Protein AF-A0A815N8H8-F1 (afdb_monomer)

Nearest PDB structures (foldseek):
  6o7c-assembly1_A  TM=8.818E-01  e=4.878E-23  Lotus japonicus
  7vm8-assembly1_A  TM=8.824E-01  e=5.211E-22  Medicago truncatula
  6o7a-assembly1_B  TM=8.398E-01  e=5.538E-22  Lotus japonicus
  6o7a-assembly1_D  TM=8.354E-01  e=6.679E-21  Lotus japonicus
  1nas-assembly1_A  TM=5.267E-01  e=8.768E-04  Mus musculus

Structure (mmCIF, N/CA/C/O backbone):
data_AF-A0A815N8H8-F1
#
_entry.id   AF-A0A815N8H8-F1
#
loop_
_atom_site.group_PDB
_atom_site.id
_atom_site.type_symbol
_atom_site.label_atom_id
_atom_site.label_alt_id
_atom_site.label_comp_id
_atom_site.label_asym_id
_atom_site.label_entity_id
_atom_site.label_seq_id
_atom_site.pdbx_PDB_ins_code
_atom_site.Cartn_x
_atom_site.Cartn_y
_atom_site.Cartn_z
_atom_site.occupancy
_atom_site.B_iso_or_equiv
_atom_site.auth_seq_id
_atom_site.auth_comp_id
_atom_site.auth_asym_id
_atom_site.auth_atom_id
_atom_site.pdbx_PDB_model_num
ATOM 1 N N . MET A 1 1 ? -18.440 13.693 -4.328 1.00 26.16 1 MET A N 1
ATOM 2 C CA . MET A 1 1 ? -18.707 14.729 -5.354 1.00 26.16 1 MET A CA 1
ATOM 3 C C . MET A 1 1 ? -17.393 15.460 -5.631 1.00 26.16 1 MET A C 1
ATOM 5 O O . MET A 1 1 ? -16.929 16.185 -4.766 1.00 26.16 1 MET A O 1
ATOM 9 N N . LYS A 1 2 ? -16.730 15.178 -6.765 1.00 31.31 2 LYS A N 1
ATOM 10 C CA . LYS A 1 2 ? -15.465 15.820 -7.176 1.00 31.31 2 LYS A CA 1
ATOM 11 C C . LYS A 1 2 ? -15.770 17.207 -7.754 1.00 31.31 2 LYS A C 1
ATOM 13 O O . LYS A 1 2 ? -16.201 17.312 -8.895 1.00 31.31 2 LYS A O 1
ATOM 18 N N . ILE A 1 3 ? -15.572 18.246 -6.954 1.00 37.94 3 ILE A N 1
ATOM 19 C CA . ILE A 1 3 ? -15.486 19.656 -7.363 1.00 37.94 3 ILE A CA 1
ATOM 20 C C . ILE A 1 3 ? -14.372 20.194 -6.454 1.00 37.94 3 ILE A C 1
ATOM 22 O O . ILE A 1 3 ? -14.536 20.162 -5.244 1.00 37.94 3 ILE A O 1
ATOM 26 N N . THR A 1 4 ? -13.148 20.450 -6.913 1.00 35.78 4 THR A N 1
ATOM 27 C CA . THR A 1 4 ? -12.747 21.650 -7.659 1.00 35.78 4 THR A CA 1
ATOM 28 C C . THR A 1 4 ? -11.407 21.421 -8.376 1.00 35.78 4 THR A C 1
ATOM 30 O O . THR A 1 4 ? -10.368 21.296 -7.731 1.00 35.78 4 THR A O 1
ATOM 33 N N . SER A 1 5 ? -11.408 21.460 -9.705 1.00 42.09 5 SER A N 1
ATOM 34 C CA . SER A 1 5 ? -10.226 21.769 -10.517 1.00 42.09 5 SER A CA 1
ATOM 35 C C . SER A 1 5 ? -10.543 23.055 -11.272 1.00 42.09 5 SER A C 1
ATOM 37 O O . SER A 1 5 ? -10.974 22.999 -12.422 1.00 42.09 5 SER A O 1
ATOM 39 N N . THR A 1 6 ? -10.470 24.209 -10.605 1.00 47.75 6 THR A N 1
ATOM 40 C CA . THR A 1 6 ? -11.015 25.428 -11.227 1.00 47.75 6 THR A CA 1
ATOM 41 C C . THR A 1 6 ? -10.128 26.658 -11.261 1.00 47.75 6 THR A C 1
ATOM 43 O O . THR A 1 6 ? -10.579 27.608 -11.868 1.00 47.75 6 THR A O 1
ATOM 46 N N . ASN A 1 7 ? -8.887 26.683 -10.749 1.00 46.94 7 ASN A N 1
ATOM 47 C CA . ASN A 1 7 ? -8.059 27.908 -10.865 1.00 46.94 7 ASN A CA 1
ATOM 48 C C . ASN A 1 7 ? -6.534 27.715 -11.045 1.00 46.94 7 ASN A C 1
ATOM 50 O O . ASN A 1 7 ? -5.807 28.699 -10.981 1.00 46.94 7 ASN A O 1
ATOM 54 N N . GLY A 1 8 ? -6.026 26.495 -11.267 1.00 46.59 8 GLY A N 1
ATOM 55 C CA . GLY A 1 8 ? -4.571 26.232 -11.290 1.00 46.59 8 GLY A CA 1
ATOM 56 C C . GLY A 1 8 ? -3.935 25.857 -12.638 1.00 46.59 8 GLY A C 1
ATOM 57 O O . GLY A 1 8 ? -2.714 25.760 -12.708 1.00 46.59 8 GLY A O 1
ATOM 58 N N . GLY A 1 9 ? -4.724 25.610 -13.691 1.00 56.19 9 GLY A N 1
ATOM 59 C CA . GLY A 1 9 ? -4.200 25.084 -14.965 1.00 56.19 9 GLY A CA 1
ATOM 60 C C . GLY A 1 9 ? -3.347 23.809 -14.802 1.00 56.19 9 GLY A C 1
ATOM 61 O O . GLY A 1 9 ? -3.522 23.068 -13.835 1.00 56.19 9 GLY A O 1
ATOM 62 N N . ASP A 1 10 ? -2.402 23.583 -15.723 1.00 63.12 10 ASP A N 1
ATOM 63 C CA . ASP A 1 10 ? -1.411 22.482 -15.681 1.00 63.12 10 ASP A CA 1
ATOM 64 C C . ASP A 1 10 ? -0.218 22.748 -14.726 1.00 63.12 10 ASP A C 1
ATOM 66 O O . ASP A 1 10 ? 0.738 21.957 -14.662 1.00 63.12 10 ASP A O 1
ATOM 70 N N . GLU A 1 11 ? -0.255 23.869 -13.996 1.00 71.31 11 GLU A N 1
ATOM 71 C CA . GLU A 1 11 ? 0.819 24.347 -13.113 1.00 71.31 11 GLU A CA 1
ATOM 72 C C . GLU A 1 11 ? 0.593 23.984 -11.637 1.00 71.31 11 GLU A C 1
ATOM 74 O O . GLU A 1 11 ? 1.552 23.918 -10.870 1.00 71.31 11 GLU A O 1
ATOM 79 N N . ALA A 1 12 ? -0.649 23.698 -11.230 1.00 78.56 12 ALA A N 1
ATOM 80 C CA . ALA A 1 12 ? -0.978 23.327 -9.855 1.00 78.56 12 ALA A CA 1
ATOM 81 C C . ALA A 1 12 ? -1.135 21.809 -9.684 1.00 78.56 12 ALA A C 1
ATOM 83 O O . ALA A 1 12 ? -1.927 21.163 -10.373 1.00 78.56 12 ALA A O 1
ATOM 84 N N . LEU A 1 13 ? -0.435 21.247 -8.696 1.00 83.25 13 LEU A N 1
ATOM 85 C CA . LEU A 1 13 ? -0.568 19.849 -8.293 1.00 83.25 13 LEU A CA 1
ATOM 86 C C . LEU A 1 13 ? -1.287 19.758 -6.945 1.00 83.25 13 LEU A C 1
ATOM 88 O O . LEU A 1 13 ? -0.774 20.209 -5.924 1.00 83.25 13 LEU A O 1
ATOM 92 N N . PHE A 1 14 ? -2.476 19.158 -6.936 1.00 85.06 14 PHE A N 1
ATOM 93 C CA . PHE A 1 14 ? -3.245 18.958 -5.709 1.00 85.06 14 PHE A CA 1
ATOM 94 C C . PHE A 1 14 ? -2.867 17.635 -5.043 1.00 85.06 14 PHE A C 1
ATOM 96 O O . PHE A 1 14 ? -2.907 16.572 -5.670 1.00 85.06 14 PHE A O 1
ATOM 103 N N . VAL A 1 15 ? -2.530 17.713 -3.755 1.00 85.94 15 VAL A N 1
ATOM 104 C CA . VAL A 1 15 ? -2.187 16.566 -2.911 1.00 85.94 15 VAL A CA 1
ATOM 105 C C . VAL A 1 15 ? -3.207 16.463 -1.784 1.00 85.94 15 VAL A C 1
ATOM 107 O O . VAL A 1 15 ? -3.262 17.312 -0.897 1.00 85.94 15 VAL A O 1
ATOM 110 N N . TYR A 1 16 ? -4.012 15.403 -1.810 1.00 89.56 16 TYR A N 1
ATOM 111 C CA . TYR A 1 16 ? -4.987 15.105 -0.764 1.00 89.56 16 TYR A CA 1
ATOM 112 C C . TYR A 1 16 ? -4.347 14.173 0.269 1.00 89.56 16 TYR A C 1
ATOM 114 O O . TYR A 1 16 ? -4.471 12.953 0.189 1.00 89.56 16 TYR A O 1
ATOM 122 N N . ALA A 1 17 ? -3.631 14.758 1.232 1.00 87.94 17 ALA A N 1
ATOM 123 C CA . ALA A 1 17 ? -2.834 14.021 2.217 1.00 87.94 17 ALA A CA 1
ATOM 124 C C . ALA A 1 17 ? -3.623 12.912 2.942 1.00 87.94 17 ALA A C 1
ATOM 126 O O . ALA A 1 17 ? -3.161 11.777 3.034 1.00 87.94 17 ALA A O 1
ATOM 127 N N . ASN A 1 18 ? -4.847 13.215 3.382 1.00 90.25 18 ASN A N 1
ATOM 128 C CA . ASN A 1 18 ? -5.702 12.247 4.072 1.00 90.25 18 ASN A CA 1
ATOM 129 C C . ASN A 1 18 ? -6.102 11.058 3.181 1.00 90.25 18 ASN A C 1
ATOM 131 O O . ASN A 1 18 ? -6.214 9.944 3.683 1.00 90.25 18 ASN A O 1
ATOM 135 N N . GLU A 1 19 ? -6.292 11.264 1.872 1.00 90.75 19 GLU A N 1
ATOM 136 C CA . GLU A 1 19 ? -6.613 10.172 0.939 1.00 90.75 19 GLU A CA 1
ATOM 137 C C . GLU A 1 19 ? -5.408 9.252 0.728 1.00 90.75 19 GLU A C 1
ATOM 139 O O . GLU A 1 19 ? -5.550 8.032 0.717 1.00 90.75 19 GLU A O 1
ATOM 144 N N . ILE A 1 20 ? -4.208 9.826 0.618 1.00 89.50 20 ILE A N 1
ATOM 145 C CA . ILE A 1 20 ? -2.966 9.060 0.463 1.00 89.50 20 ILE A CA 1
ATOM 146 C C . ILE A 1 20 ? -2.686 8.231 1.716 1.00 89.50 20 ILE A C 1
ATOM 148 O O . ILE A 1 20 ? -2.408 7.040 1.605 1.00 89.50 20 ILE A O 1
ATOM 152 N N . ILE A 1 21 ? -2.807 8.828 2.907 1.00 90.31 21 ILE A N 1
ATOM 153 C CA . ILE A 1 21 ? -2.644 8.100 4.172 1.00 90.31 21 ILE A CA 1
ATOM 154 C C . ILE A 1 21 ? -3.666 6.966 4.275 1.00 90.31 21 ILE A C 1
ATOM 156 O O . ILE A 1 21 ? -3.292 5.846 4.615 1.00 90.31 21 ILE A O 1
ATOM 160 N N . ALA A 1 22 ? -4.933 7.225 3.939 1.00 92.31 22 ALA A N 1
ATOM 161 C CA . ALA A 1 22 ? -5.974 6.204 3.984 1.00 92.31 22 ALA A CA 1
ATOM 162 C C . ALA A 1 22 ? -5.657 5.004 3.076 1.00 92.31 22 ALA A C 1
ATOM 164 O O . ALA A 1 22 ? -5.792 3.861 3.511 1.00 92.31 22 ALA A O 1
ATOM 165 N N . ARG A 1 23 ? -5.159 5.260 1.860 1.00 90.88 23 ARG A N 1
ATOM 166 C CA . ARG A 1 23 ? -4.691 4.226 0.920 1.00 90.88 23 ARG A CA 1
ATOM 167 C C . ARG A 1 23 ? -3.506 3.439 1.448 1.00 90.88 23 ARG A C 1
ATOM 169 O O . ARG A 1 23 ? -3.524 2.212 1.417 1.00 90.88 23 ARG A O 1
ATOM 176 N N . ILE A 1 24 ? -2.506 4.127 1.994 1.00 90.06 24 ILE A N 1
ATOM 177 C CA . ILE A 1 24 ? -1.338 3.474 2.594 1.00 90.06 24 ILE A CA 1
ATOM 178 C C . ILE A 1 24 ? -1.765 2.580 3.766 1.00 90.06 24 ILE A C 1
ATOM 180 O O . ILE A 1 24 ? -1.286 1.451 3.855 1.00 90.06 24 ILE A O 1
ATOM 184 N N . ILE A 1 25 ? -2.679 3.038 4.632 1.00 90.38 25 ILE A N 1
ATOM 185 C CA . ILE A 1 25 ? -3.225 2.243 5.745 1.00 90.38 25 ILE A CA 1
ATOM 186 C C . ILE A 1 25 ? -3.967 1.011 5.222 1.00 90.38 25 ILE A C 1
ATOM 188 O O . ILE A 1 25 ? -3.664 -0.101 5.652 1.00 90.38 25 ILE A O 1
ATOM 192 N N . ALA A 1 26 ? -4.898 1.191 4.281 1.00 89.88 26 ALA A N 1
ATOM 193 C CA . ALA A 1 26 ? -5.722 0.108 3.744 1.00 89.88 26 ALA A CA 1
ATOM 194 C C . ALA A 1 26 ? -4.905 -0.953 2.986 1.00 89.88 26 ALA A C 1
ATOM 196 O O . ALA A 1 26 ? -5.211 -2.141 3.055 1.00 89.88 26 ALA A O 1
ATOM 197 N N . GLN A 1 27 ? -3.836 -0.560 2.290 1.00 87.12 27 GLN A N 1
ATOM 198 C CA . GLN A 1 27 ? -2.932 -1.523 1.660 1.00 87.12 27 GLN A CA 1
ATOM 199 C C . GLN A 1 27 ? -2.013 -2.201 2.680 1.00 87.12 27 GLN A C 1
ATOM 201 O O . GLN A 1 27 ? -1.844 -3.422 2.655 1.00 87.12 27 GLN A O 1
ATOM 206 N N . SER A 1 28 ? -1.424 -1.422 3.592 1.00 84.81 28 SER A N 1
ATOM 207 C CA . SER A 1 28 ? -0.450 -1.934 4.560 1.00 84.81 28 SER A CA 1
ATOM 208 C C . SER A 1 28 ? -1.082 -2.848 5.604 1.00 84.81 28 SER A C 1
ATOM 210 O O . SER A 1 28 ? -0.385 -3.718 6.121 1.00 84.81 28 SER A O 1
ATOM 212 N N . CYS A 1 29 ? -2.384 -2.709 5.902 1.00 83.44 29 CYS A N 1
ATOM 213 C CA . CYS A 1 29 ? -3.057 -3.624 6.832 1.00 83.44 29 CYS A CA 1
ATOM 214 C C . CYS A 1 29 ? -3.060 -5.042 6.303 1.00 83.44 29 CYS A C 1
ATOM 216 O O . CYS A 1 29 ? -2.722 -5.970 7.028 1.00 83.44 29 CYS A O 1
ATOM 218 N N . ARG A 1 30 ? -3.284 -5.195 5.003 1.00 80.19 30 ARG A N 1
ATOM 219 C CA . ARG A 1 30 ? -3.425 -6.494 4.352 1.00 80.19 30 ARG A CA 1
ATOM 220 C C . ARG A 1 30 ? -2.100 -7.230 4.176 1.00 80.19 30 ARG A C 1
ATOM 222 O O . ARG A 1 30 ? -2.090 -8.440 3.946 1.00 80.19 30 ARG A O 1
ATOM 229 N N . GLN A 1 31 ? -0.973 -6.525 4.285 1.00 78.94 31 GLN A N 1
ATOM 230 C CA . GLN A 1 31 ? 0.351 -7.070 4.007 1.00 78.94 31 GLN A CA 1
ATOM 231 C C . GLN A 1 31 ? 1.386 -6.611 5.034 1.00 78.94 31 GLN A C 1
ATOM 233 O O . GLN A 1 31 ? 1.930 -5.507 4.954 1.00 78.94 31 GLN A O 1
ATOM 238 N N . ARG A 1 32 ? 1.731 -7.510 5.963 1.00 75.81 32 ARG A N 1
ATOM 239 C CA . ARG A 1 32 ? 2.816 -7.281 6.927 1.00 75.81 32 ARG A CA 1
ATOM 240 C C . ARG A 1 32 ? 4.107 -6.915 6.194 1.00 75.81 32 ARG A C 1
ATOM 242 O O . ARG A 1 32 ? 4.594 -7.698 5.385 1.00 75.81 32 ARG A O 1
ATOM 249 N N . GLY A 1 33 ? 4.664 -5.745 6.500 1.00 78.25 33 GLY A N 1
ATOM 250 C CA . GLY A 1 33 ? 5.912 -5.241 5.921 1.00 78.25 33 GLY A CA 1
ATOM 251 C C . GLY A 1 33 ? 5.768 -4.425 4.631 1.00 78.25 33 GLY A C 1
ATOM 252 O O . GLY A 1 33 ? 6.743 -3.786 4.237 1.00 78.25 33 GLY A O 1
ATOM 253 N N . LEU A 1 34 ? 4.587 -4.375 3.995 1.00 83.69 34 LEU A N 1
ATOM 254 C CA . LEU A 1 34 ? 4.377 -3.548 2.795 1.00 83.69 34 LEU A CA 1
ATOM 255 C C . LEU A 1 34 ? 4.609 -2.064 3.087 1.00 83.69 34 LEU A C 1
ATOM 257 O O . LEU A 1 34 ? 5.171 -1.335 2.275 1.00 83.69 34 LEU A O 1
ATOM 261 N N . SER A 1 35 ? 4.233 -1.633 4.281 1.00 78.94 35 SER A N 1
ATOM 262 C CA . SER A 1 35 ? 4.456 -0.277 4.754 1.00 78.94 35 SER A CA 1
ATOM 263 C C . SER A 1 35 ? 5.914 0.171 4.727 1.00 78.94 35 SER A C 1
ATOM 265 O O . SER A 1 35 ? 6.191 1.326 4.416 1.00 78.94 35 SER A O 1
ATOM 267 N N . VAL A 1 36 ? 6.853 -0.728 5.033 1.00 81.06 36 VAL A N 1
ATOM 268 C CA . VAL A 1 36 ? 8.290 -0.434 4.989 1.00 81.06 36 VAL A CA 1
ATOM 269 C C . VAL A 1 36 ? 8.715 -0.170 3.549 1.00 81.06 36 VAL A C 1
ATOM 271 O O . VAL A 1 36 ? 9.448 0.781 3.295 1.00 81.06 36 VAL A O 1
ATOM 274 N N . ILE A 1 37 ? 8.195 -0.956 2.601 1.00 86.88 37 ILE A N 1
ATOM 275 C CA . ILE A 1 37 ? 8.456 -0.777 1.169 1.00 86.88 37 ILE A CA 1
ATOM 276 C C . ILE A 1 37 ? 7.861 0.548 0.687 1.00 86.88 37 ILE A C 1
ATOM 278 O O . ILE A 1 37 ? 8.579 1.355 0.105 1.00 86.88 37 ILE A O 1
ATOM 282 N N . LEU A 1 38 ? 6.583 0.818 0.976 1.00 85.50 38 LEU A N 1
ATOM 283 C CA . LEU A 1 38 ? 5.928 2.073 0.592 1.00 85.50 38 LEU A CA 1
ATOM 284 C C . LEU A 1 38 ? 6.633 3.285 1.212 1.00 85.50 38 LEU A C 1
ATOM 286 O O . LEU A 1 38 ? 6.893 4.267 0.524 1.00 85.50 38 LEU A O 1
ATOM 290 N N . SER A 1 39 ? 7.008 3.209 2.491 1.00 81.81 39 SER A N 1
ATOM 291 C CA . SER A 1 39 ? 7.765 4.268 3.158 1.00 81.81 39 SER A CA 1
ATOM 292 C C . SER A 1 39 ? 9.166 4.448 2.577 1.00 81.81 39 SER A C 1
ATOM 294 O O . SER A 1 39 ? 9.681 5.565 2.651 1.00 81.81 39 SER A O 1
ATOM 296 N N . SER A 1 40 ? 9.800 3.382 2.082 1.00 85.19 40 SER A N 1
ATOM 297 C CA . SER A 1 40 ? 11.105 3.450 1.422 1.00 85.19 40 SER A CA 1
ATOM 298 C C . SER A 1 40 ? 10.979 4.131 0.067 1.00 85.19 40 SER A C 1
ATOM 300 O O . SER A 1 40 ? 11.701 5.085 -0.175 1.00 85.19 40 SER A O 1
ATOM 302 N N . LEU A 1 41 ? 10.014 3.715 -0.759 1.00 88.69 41 LEU A N 1
ATOM 303 C CA . LEU A 1 41 ? 9.775 4.309 -2.078 1.00 88.69 41 LEU A CA 1
ATOM 304 C C . LEU A 1 41 ? 9.409 5.791 -1.988 1.00 88.69 41 LEU A C 1
ATOM 306 O O . LEU A 1 41 ? 9.831 6.579 -2.827 1.00 88.69 41 LEU A O 1
ATOM 310 N N . LEU A 1 42 ? 8.661 6.178 -0.950 1.00 85.88 42 LEU A N 1
ATOM 311 C CA . LEU A 1 42 ? 8.334 7.577 -0.669 1.00 85.88 42 LEU A CA 1
ATOM 312 C C . LEU A 1 42 ? 9.531 8.375 -0.131 1.00 85.88 42 LEU A C 1
ATOM 314 O O . LEU A 1 42 ? 9.469 9.598 -0.092 1.00 85.88 42 LEU A O 1
ATOM 318 N N . SER A 1 43 ? 10.592 7.719 0.342 1.00 82.19 43 SER A N 1
ATOM 319 C CA . SER A 1 43 ? 11.756 8.366 0.947 1.00 82.19 43 SER A CA 1
ATOM 320 C C . SER A 1 43 ? 12.768 8.817 -0.099 1.00 82.19 43 SER A C 1
ATOM 322 O O . SER A 1 43 ? 12.941 8.159 -1.109 1.00 82.19 43 SER A O 1
ATOM 324 N N . PHE A 1 44 ? 13.529 9.866 0.223 1.00 78.31 44 PHE A N 1
ATOM 325 C CA . PHE A 1 44 ? 14.745 10.251 -0.514 1.00 78.31 44 PHE A CA 1
ATOM 326 C C . PHE A 1 44 ? 15.990 9.455 -0.098 1.00 78.31 44 PHE A C 1
ATOM 328 O O . PHE A 1 44 ? 17.116 9.944 -0.099 1.00 78.31 44 PHE A O 1
ATOM 335 N N . GLN A 1 45 ? 15.774 8.282 0.486 1.00 79.81 45 GLN A N 1
ATOM 336 C CA . GLN A 1 45 ? 16.848 7.498 1.075 1.00 79.81 45 GLN A CA 1
ATOM 337 C C . GLN A 1 45 ? 16.689 6.069 0.598 1.00 79.81 45 GLN A C 1
ATOM 339 O O . GLN A 1 45 ? 15.662 5.452 0.879 1.00 79.81 45 GLN A O 1
ATOM 344 N N . GLY A 1 46 ? 17.732 5.549 -0.043 1.00 87.00 46 GLY A N 1
ATOM 345 C CA . GLY A 1 46 ? 17.677 4.258 -0.714 1.00 87.00 46 GLY A CA 1
ATOM 346 C C . GLY A 1 46 ? 17.121 4.420 -2.122 1.00 87.00 46 GLY A C 1
ATOM 347 O O . GLY A 1 46 ? 17.460 5.385 -2.795 1.00 87.00 46 GLY A O 1
ATOM 348 N N . ASP A 1 47 ? 16.294 3.471 -2.554 1.00 91.06 47 ASP A N 1
ATOM 349 C CA . ASP A 1 47 ? 15.794 3.443 -3.925 1.00 91.06 47 ASP A CA 1
ATOM 350 C C . ASP A 1 47 ? 14.541 4.312 -4.133 1.00 91.06 47 ASP A C 1
ATOM 352 O O . ASP A 1 47 ? 13.549 4.192 -3.409 1.00 91.06 47 ASP A O 1
ATOM 356 N N . GLU A 1 48 ? 14.573 5.128 -5.186 1.00 91.62 48 GLU A N 1
ATOM 357 C CA . GLU A 1 48 ? 13.546 6.081 -5.608 1.00 91.62 48 GLU A CA 1
ATOM 358 C C . GLU A 1 48 ? 13.018 5.781 -7.021 1.00 91.62 48 GLU A C 1
ATOM 360 O O . GLU A 1 48 ? 13.555 4.946 -7.755 1.00 91.62 48 GLU A O 1
ATOM 365 N N . ILE A 1 49 ? 11.950 6.485 -7.419 1.00 94.94 49 ILE A N 1
ATOM 366 C CA . ILE A 1 49 ? 11.327 6.343 -8.739 1.00 94.94 49 ILE A CA 1
ATOM 367 C C . ILE A 1 49 ? 11.906 7.356 -9.730 1.00 94.94 49 ILE A C 1
ATOM 369 O O . ILE A 1 49 ? 11.743 8.565 -9.567 1.00 94.94 49 ILE A O 1
ATOM 373 N N . TYR A 1 50 ? 12.462 6.854 -10.832 1.00 95.50 50 TYR A N 1
ATOM 374 C CA . TYR A 1 50 ? 13.044 7.670 -11.898 1.00 95.50 50 TYR A CA 1
ATOM 375 C C . TYR A 1 50 ? 12.406 7.406 -13.261 1.00 95.50 50 TYR A C 1
ATOM 377 O O . TYR A 1 50 ? 11.866 6.332 -13.525 1.00 95.50 50 TYR A O 1
ATOM 385 N N . PHE A 1 51 ? 12.523 8.388 -14.157 1.00 96.94 51 PHE A N 1
ATOM 386 C CA . PHE A 1 51 ? 12.046 8.321 -15.537 1.00 96.94 51 PHE A CA 1
ATOM 387 C C . PHE A 1 51 ? 13.203 8.628 -16.480 1.00 96.94 51 PHE A C 1
ATOM 389 O O . PHE A 1 51 ? 13.842 9.671 -16.350 1.00 96.94 51 PHE A O 1
ATOM 396 N N . LYS A 1 52 ? 13.453 7.762 -17.463 1.00 96.94 52 LYS A N 1
ATOM 397 C CA . LYS A 1 52 ? 14.537 7.967 -18.431 1.00 96.94 52 LYS A CA 1
ATOM 398 C C . LYS A 1 52 ? 14.092 7.594 -19.838 1.00 96.94 52 LYS A C 1
ATOM 400 O O . LYS A 1 52 ? 13.481 6.549 -20.048 1.00 96.94 52 LYS A O 1
ATOM 405 N N . HIS A 1 53 ? 14.427 8.436 -20.813 1.00 96.62 53 HIS A N 1
ATOM 406 C CA . HIS A 1 53 ? 14.390 8.029 -22.216 1.00 96.62 53 HIS A CA 1
ATOM 407 C C . HIS A 1 53 ? 15.607 7.149 -22.508 1.00 96.62 53 HIS A C 1
ATOM 409 O O . HIS A 1 53 ? 16.739 7.568 -22.272 1.00 96.62 53 HIS A O 1
ATOM 415 N N . GLU A 1 54 ? 15.385 5.954 -23.050 1.00 96.44 54 GLU A N 1
ATOM 416 C CA . GLU A 1 54 ? 16.466 5.053 -23.448 1.00 96.44 54 GLU A CA 1
ATOM 417 C C . GLU A 1 54 ? 16.378 4.758 -24.946 1.00 96.44 54 GLU A C 1
ATOM 419 O O . GLU A 1 54 ? 15.697 3.830 -25.383 1.00 96.44 54 GLU A O 1
ATOM 424 N N . SER A 1 55 ? 17.081 5.557 -25.752 1.00 95.25 55 SER A N 1
ATOM 425 C CA . SER A 1 55 ? 17.051 5.455 -27.218 1.00 95.25 55 SER A CA 1
ATOM 426 C C . SER A 1 55 ? 17.452 4.069 -27.731 1.00 95.25 55 SER A C 1
ATOM 428 O O . SER A 1 55 ? 16.940 3.623 -28.754 1.00 95.25 55 SER A O 1
ATOM 430 N N . ALA A 1 56 ? 18.338 3.369 -27.016 1.00 95.25 56 ALA A N 1
ATOM 431 C CA . ALA A 1 56 ? 18.792 2.025 -27.375 1.00 95.25 56 ALA A CA 1
ATOM 432 C C . ALA A 1 56 ? 17.691 0.950 -27.271 1.00 95.25 56 ALA A C 1
ATOM 434 O O . ALA A 1 56 ? 17.799 -0.100 -27.905 1.00 95.25 56 ALA A O 1
ATOM 435 N N . LEU A 1 57 ? 16.632 1.209 -26.497 1.00 96.19 57 LEU A N 1
ATOM 436 C CA . LEU A 1 57 ? 15.515 0.285 -26.290 1.00 96.19 57 LEU A CA 1
ATOM 437 C C . LEU A 1 57 ? 14.265 0.656 -27.103 1.00 96.19 57 LEU A C 1
ATOM 439 O O . LEU A 1 57 ? 13.263 -0.053 -27.042 1.00 96.19 57 LEU A O 1
ATOM 443 N N . VAL A 1 58 ? 14.312 1.715 -27.914 1.00 97.38 58 VAL A N 1
ATOM 444 C CA . VAL A 1 58 ? 13.213 2.050 -28.831 1.00 97.38 58 VAL A CA 1
ATOM 445 C C . VAL A 1 58 ? 12.994 0.910 -29.833 1.00 97.38 58 VAL A C 1
ATOM 447 O O . VAL A 1 58 ? 13.934 0.391 -30.434 1.00 97.38 58 VAL A O 1
ATOM 450 N N . GLY A 1 59 ? 11.734 0.513 -30.012 1.00 96.56 59 GLY A N 1
ATOM 451 C CA . GLY A 1 59 ? 11.328 -0.627 -30.837 1.00 96.56 59 GLY A CA 1
ATOM 452 C C . GLY A 1 59 ? 11.479 -1.988 -30.149 1.00 96.56 59 GLY A C 1
ATOM 453 O O . GLY A 1 59 ? 11.067 -2.998 -30.721 1.00 96.56 59 GLY A O 1
ATOM 454 N N . ARG A 1 60 ? 12.039 -2.037 -28.933 1.00 95.69 60 ARG A N 1
ATOM 455 C CA . ARG A 1 60 ? 12.090 -3.244 -28.097 1.00 95.69 60 ARG A CA 1
ATOM 456 C C . ARG A 1 60 ? 10.839 -3.374 -27.242 1.00 95.69 60 ARG A C 1
ATOM 458 O O . ARG A 1 60 ? 10.039 -2.444 -27.123 1.00 95.69 60 ARG A O 1
ATOM 465 N N . THR A 1 61 ? 10.657 -4.556 -26.672 1.00 96.56 61 THR A N 1
ATOM 466 C CA . THR A 1 61 ? 9.531 -4.844 -25.785 1.00 96.56 61 THR A CA 1
ATOM 467 C C . THR A 1 61 ? 9.820 -4.392 -24.350 1.00 96.56 61 THR A C 1
ATOM 469 O O . THR A 1 61 ? 10.975 -4.255 -23.944 1.00 96.56 61 THR A O 1
ATOM 472 N N . PHE A 1 62 ? 8.772 -4.204 -23.547 1.00 96.88 62 PHE A N 1
ATOM 473 C CA . PHE A 1 62 ? 8.904 -3.983 -22.106 1.00 96.88 62 PHE A CA 1
ATOM 474 C C . PHE A 1 62 ? 9.640 -5.146 -21.425 1.00 96.88 62 PHE A C 1
ATOM 476 O O . PHE A 1 62 ? 10.447 -4.919 -20.530 1.00 96.88 62 PHE A O 1
ATOM 483 N N . TYR A 1 63 ? 9.419 -6.376 -21.899 1.00 94.94 63 TYR A N 1
ATOM 484 C CA . TYR A 1 63 ? 10.183 -7.548 -21.483 1.00 94.94 63 TYR A CA 1
ATOM 485 C C . TYR A 1 63 ? 11.691 -7.339 -21.647 1.00 94.94 63 TYR A C 1
ATOM 487 O O . TYR A 1 63 ? 12.434 -7.480 -20.682 1.00 94.94 63 TYR A O 1
ATOM 495 N N . ASP A 1 64 ? 12.139 -6.927 -22.836 1.00 94.06 64 ASP A N 1
ATOM 496 C CA . ASP A 1 64 ? 13.561 -6.687 -23.102 1.00 94.06 64 ASP A CA 1
ATOM 497 C C . ASP A 1 64 ? 14.141 -5.644 -22.132 1.00 94.06 64 ASP A C 1
ATOM 499 O O . ASP A 1 64 ? 15.239 -5.825 -21.603 1.00 94.06 64 ASP A O 1
ATOM 503 N N . ALA A 1 65 ? 13.390 -4.574 -21.845 1.00 96.12 65 ALA A N 1
ATOM 504 C CA . ALA A 1 65 ? 13.816 -3.538 -20.906 1.00 96.12 65 ALA A CA 1
ATOM 505 C C . ALA A 1 65 ? 14.016 -4.070 -19.479 1.00 96.12 65 ALA A C 1
ATOM 507 O O . ALA A 1 65 ? 15.018 -3.727 -18.851 1.00 96.12 65 ALA A O 1
ATOM 508 N N . VAL A 1 66 ? 13.133 -4.949 -18.989 1.00 95.31 66 VAL A N 1
ATOM 509 C CA . VAL A 1 66 ? 13.242 -5.560 -17.648 1.00 95.31 66 VAL A CA 1
ATOM 510 C C . VAL A 1 66 ? 14.573 -6.298 -17.448 1.00 95.31 66 VAL A C 1
ATOM 512 O O . VAL A 1 66 ? 15.125 -6.269 -16.352 1.00 95.31 66 VAL A O 1
ATOM 515 N N . PHE A 1 67 ? 15.144 -6.891 -18.501 1.00 93.56 67 PHE A N 1
ATOM 516 C CA . PHE A 1 67 ? 16.417 -7.630 -18.440 1.00 93.56 67 PHE A CA 1
ATOM 517 C C . PHE A 1 67 ? 17.648 -6.810 -18.866 1.00 93.56 67 PHE A C 1
ATOM 519 O O . PHE A 1 67 ? 18.760 -7.343 -18.996 1.00 93.56 67 PHE A O 1
ATOM 526 N N . SER A 1 68 ? 17.480 -5.507 -19.094 1.00 94.62 68 SER A N 1
ATOM 527 C CA . SER A 1 68 ? 18.518 -4.672 -19.705 1.00 94.62 68 SER A CA 1
ATOM 528 C C . SER A 1 68 ? 19.422 -3.925 -18.716 1.00 94.62 68 SER A C 1
ATOM 530 O O . SER A 1 68 ? 20.442 -3.375 -19.133 1.00 94.62 68 SER A O 1
ATOM 532 N N . TYR A 1 69 ? 19.117 -3.947 -17.418 1.00 94.62 69 TYR A N 1
ATOM 533 C CA . TYR A 1 69 ? 19.801 -3.142 -16.399 1.00 94.62 69 TYR A CA 1
ATOM 534 C C . TYR A 1 69 ? 20.330 -3.998 -15.248 1.00 94.62 69 TYR A C 1
ATOM 536 O O . TYR A 1 69 ? 19.658 -4.928 -14.821 1.00 94.62 69 TYR A O 1
ATOM 544 N N . ASP A 1 70 ? 21.526 -3.669 -14.743 1.00 91.38 70 ASP A N 1
ATOM 545 C CA . ASP A 1 70 ? 22.206 -4.455 -13.695 1.00 91.38 70 ASP A CA 1
ATOM 546 C C . ASP A 1 70 ? 21.985 -3.936 -12.268 1.00 91.38 70 ASP A C 1
ATOM 548 O O . ASP A 1 70 ? 22.154 -4.687 -11.311 1.00 91.38 70 ASP A O 1
ATOM 552 N N . LYS A 1 71 ? 21.681 -2.642 -12.110 1.00 92.06 71 LYS A N 1
ATOM 553 C CA . LYS A 1 71 ? 21.682 -1.943 -10.809 1.00 92.06 71 LYS A CA 1
ATOM 554 C C . LYS A 1 71 ? 20.380 -1.204 -10.497 1.00 92.06 71 LYS A C 1
ATOM 556 O O . LYS A 1 71 ? 20.344 -0.412 -9.564 1.00 92.06 71 LYS A O 1
ATOM 561 N N . CYS A 1 72 ? 19.339 -1.429 -11.288 1.00 94.44 72 CYS A N 1
ATOM 562 C CA . CYS A 1 72 ? 18.020 -0.853 -11.072 1.00 94.44 72 CYS A CA 1
ATOM 563 C C . CYS A 1 72 ? 16.936 -1.800 -11.586 1.00 94.44 72 CYS A C 1
ATOM 565 O O . CYS A 1 72 ? 17.197 -2.680 -12.408 1.00 94.44 72 CYS A O 1
ATOM 567 N N . SER A 1 73 ? 15.715 -1.593 -11.103 1.00 95.69 73 SER A N 1
ATOM 568 C CA . SER A 1 73 ? 14.541 -2.368 -11.498 1.00 95.69 73 SER A CA 1
ATOM 569 C C . SER A 1 73 ? 13.672 -1.538 -12.434 1.00 95.69 73 SER A C 1
ATOM 571 O O . SER A 1 73 ? 13.250 -0.442 -12.078 1.00 95.69 73 SER A O 1
ATOM 573 N N . VAL A 1 74 ? 13.360 -2.053 -13.623 1.00 97.50 74 VAL A N 1
ATOM 574 C CA . VAL A 1 74 ? 12.350 -1.449 -14.508 1.00 97.50 74 VAL A CA 1
ATOM 575 C C . VAL A 1 74 ? 10.968 -1.828 -13.995 1.00 97.50 74 VAL A C 1
ATOM 577 O O . VAL A 1 74 ? 10.691 -3.013 -13.845 1.00 97.50 74 VAL A O 1
ATOM 580 N N . ILE A 1 75 ? 10.094 -0.847 -13.766 1.00 97.56 75 ILE A N 1
ATOM 581 C CA . ILE A 1 75 ? 8.749 -1.076 -13.211 1.00 97.56 75 ILE A CA 1
ATOM 582 C C . ILE A 1 75 ? 7.607 -0.681 -14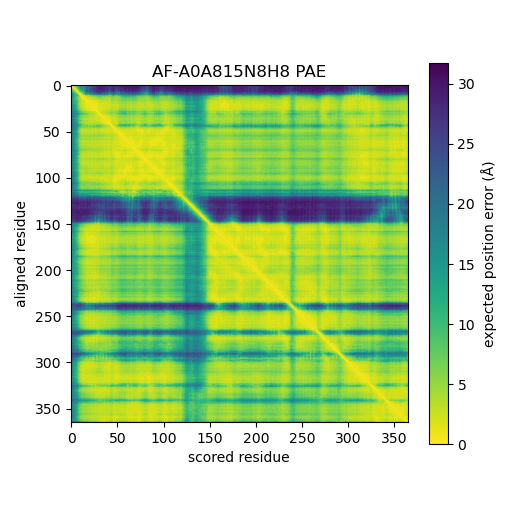.144 1.00 97.56 75 ILE A C 1
ATOM 584 O O . ILE A 1 75 ? 6.468 -1.094 -13.933 1.00 97.56 75 ILE A O 1
ATOM 588 N N . GLY A 1 76 ? 7.870 0.107 -15.185 1.00 98.12 76 GLY A N 1
ATOM 589 C CA . GLY A 1 76 ? 6.804 0.587 -16.056 1.00 98.12 76 GLY A CA 1
ATOM 590 C C . GLY A 1 76 ? 7.274 1.485 -17.187 1.00 98.12 76 GLY A C 1
ATOM 591 O O . GLY A 1 76 ? 8.470 1.640 -17.427 1.00 98.12 76 GLY A O 1
ATOM 592 N N . LEU A 1 77 ? 6.302 2.075 -17.876 1.00 98.44 77 LEU A N 1
ATOM 593 C CA . LEU A 1 77 ? 6.501 3.031 -18.961 1.00 98.44 77 LEU A CA 1
ATOM 594 C C . LEU A 1 77 ? 5.625 4.263 -18.728 1.00 98.44 77 LEU A C 1
ATOM 596 O O . LEU A 1 77 ? 4.463 4.135 -18.337 1.00 98.44 77 LEU A O 1
ATOM 600 N N . MET A 1 78 ? 6.157 5.444 -19.024 1.00 98.25 78 MET A N 1
ATOM 601 C CA . MET A 1 78 ? 5.350 6.627 -19.291 1.00 98.25 78 MET A CA 1
ATOM 602 C C . MET A 1 78 ? 5.312 6.834 -20.799 1.00 98.25 78 MET A C 1
ATOM 604 O O . MET A 1 78 ? 6.348 7.030 -21.430 1.00 98.25 78 MET A O 1
ATOM 608 N N . LEU A 1 79 ? 4.119 6.740 -21.374 1.00 97.56 79 LEU A N 1
ATOM 609 C CA . LEU A 1 79 ? 3.922 6.915 -22.804 1.00 97.56 79 LEU A CA 1
ATOM 610 C C . LEU A 1 79 ? 4.127 8.381 -23.198 1.00 97.56 79 LEU A C 1
ATOM 612 O O . LEU A 1 79 ? 4.005 9.277 -22.363 1.00 97.56 79 LEU A O 1
ATOM 616 N N . SER A 1 80 ? 4.385 8.626 -24.480 1.00 95.44 80 SER A N 1
ATOM 617 C CA . SER A 1 80 ? 4.542 9.984 -25.033 1.00 95.44 80 SER A CA 1
ATOM 618 C C . SER A 1 80 ? 3.357 10.935 -24.784 1.00 95.44 80 SER A C 1
ATOM 620 O O . SER A 1 80 ? 3.548 12.149 -24.753 1.00 95.44 80 SER A O 1
ATOM 622 N N . ASP A 1 81 ? 2.147 10.412 -24.554 1.00 94.81 81 ASP A N 1
ATOM 623 C CA . ASP A 1 8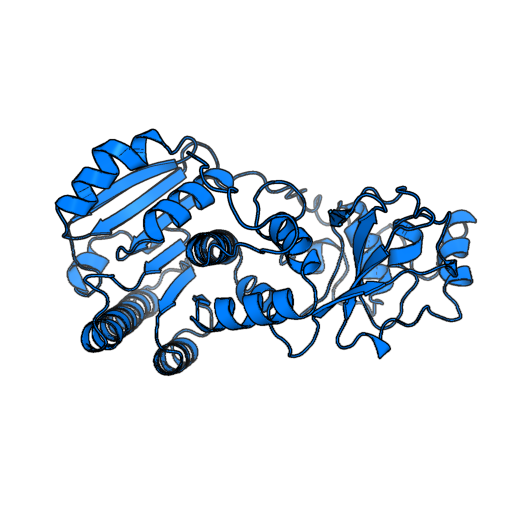1 ? 0.964 11.195 -24.154 1.00 94.81 81 ASP A CA 1
ATOM 624 C C . ASP A 1 81 ? 0.924 11.533 -22.646 1.00 94.81 81 ASP A C 1
ATOM 626 O O . ASP A 1 81 ? 0.003 12.191 -22.163 1.00 94.81 81 ASP A O 1
ATOM 630 N N . GLY A 1 82 ? 1.928 11.087 -21.887 1.00 94.38 82 GLY A N 1
ATOM 631 C CA . GLY A 1 82 ? 2.052 11.269 -20.447 1.00 94.38 82 GLY A CA 1
ATOM 632 C C . GLY A 1 82 ? 1.311 10.229 -19.603 1.00 94.38 82 GLY A C 1
ATOM 633 O O . GLY A 1 82 ? 1.323 10.363 -18.374 1.00 94.38 82 GLY A O 1
ATOM 634 N N . THR A 1 83 ? 0.681 9.218 -20.210 1.00 95.69 83 THR A N 1
ATOM 635 C CA . THR A 1 83 ? 0.027 8.106 -19.506 1.00 95.69 83 THR A CA 1
ATOM 636 C C . THR A 1 83 ? 1.068 7.203 -18.858 1.00 95.69 83 THR A C 1
ATOM 638 O O . THR A 1 83 ? 1.955 6.682 -19.532 1.00 95.69 83 THR A O 1
ATOM 641 N N . VAL A 1 84 ? 0.933 6.952 -17.556 1.00 96.31 84 VAL A N 1
ATOM 642 C CA . VAL A 1 84 ? 1.777 5.992 -16.832 1.00 96.31 84 VAL A CA 1
ATOM 643 C C . VAL A 1 84 ? 1.140 4.607 -16.852 1.00 96.31 84 VAL A C 1
ATOM 645 O O . VAL A 1 84 ? -0.041 4.444 -16.552 1.00 96.31 84 VAL A O 1
ATOM 648 N N . LYS A 1 85 ? 1.943 3.596 -17.188 1.00 96.12 85 LYS A N 1
ATOM 649 C CA . LYS A 1 85 ? 1.598 2.179 -17.078 1.00 96.12 85 LYS A CA 1
ATOM 650 C C . LYS A 1 85 ? 2.642 1.480 -16.220 1.00 96.12 85 LYS A C 1
ATOM 652 O O . LYS A 1 85 ? 3.786 1.325 -16.646 1.00 96.12 85 LYS A O 1
ATOM 657 N N . ILE A 1 86 ? 2.235 1.041 -15.036 1.00 96.75 86 ILE A N 1
ATOM 658 C CA . ILE A 1 86 ? 3.043 0.168 -14.182 1.00 96.75 86 ILE A CA 1
ATOM 659 C C . ILE A 1 86 ? 2.813 -1.272 -14.622 1.00 96.75 86 ILE A C 1
ATOM 661 O O . ILE A 1 86 ? 1.686 -1.647 -14.933 1.00 96.75 86 ILE A O 1
ATOM 665 N N . PHE A 1 87 ? 3.908 -2.021 -14.743 1.00 96.06 87 PHE A N 1
ATOM 666 C CA . PHE A 1 87 ? 3.951 -3.392 -15.239 1.00 96.06 87 PHE A CA 1
ATOM 667 C C . PHE A 1 87 ? 3.012 -3.647 -16.444 1.00 96.06 87 PHE A C 1
ATOM 669 O O . PHE A 1 87 ? 2.081 -4.457 -16.368 1.00 96.06 87 PHE A O 1
ATOM 676 N N . PRO A 1 88 ? 3.207 -2.933 -17.577 1.00 95.62 88 PRO A N 1
ATOM 677 C CA . PRO A 1 88 ? 2.407 -3.153 -18.776 1.00 95.62 88 PRO A CA 1
ATOM 678 C C . PRO A 1 88 ? 2.625 -4.569 -19.325 1.00 95.62 88 PRO A C 1
ATOM 680 O O . PRO A 1 88 ? 3.527 -5.298 -18.911 1.00 95.62 88 PRO A O 1
ATOM 683 N N . ARG A 1 89 ? 1.820 -4.965 -20.322 1.00 94.56 89 ARG A N 1
ATOM 684 C CA . ARG A 1 89 ? 2.014 -6.257 -21.001 1.00 94.56 89 ARG A CA 1
ATOM 685 C C . ARG A 1 89 ? 3.462 -6.385 -21.469 1.00 94.56 89 ARG A C 1
ATOM 687 O O . ARG A 1 89 ? 3.991 -5.454 -22.069 1.00 94.56 89 ARG A O 1
ATOM 694 N N . LEU A 1 90 ? 4.063 -7.550 -21.256 1.00 93.44 90 LEU A N 1
ATOM 695 C CA . LEU A 1 90 ? 5.472 -7.806 -21.565 1.00 93.44 90 LEU A CA 1
ATOM 696 C C . LEU A 1 90 ? 5.845 -7.509 -23.024 1.00 93.44 90 LEU A C 1
ATOM 698 O O . LEU A 1 90 ? 6.925 -7.001 -23.291 1.00 93.44 90 LEU A O 1
ATOM 702 N N . ASN A 1 91 ? 4.924 -7.742 -23.960 1.00 95.19 91 ASN A N 1
ATOM 703 C CA . ASN A 1 91 ? 5.101 -7.453 -25.384 1.00 95.19 91 ASN A CA 1
ATOM 704 C C . ASN A 1 91 ? 4.810 -5.992 -25.783 1.00 95.19 91 ASN A C 1
ATOM 706 O O . ASN A 1 91 ? 4.766 -5.689 -26.974 1.00 95.19 91 ASN A O 1
ATOM 710 N N . THR A 1 92 ? 4.569 -5.090 -24.827 1.00 97.12 92 THR A N 1
ATOM 711 C CA . THR A 1 92 ? 4.368 -3.661 -25.109 1.00 97.12 92 THR A CA 1
ATOM 712 C C . THR A 1 92 ? 5.641 -3.096 -25.721 1.00 97.12 92 THR A C 1
ATOM 714 O O . THR A 1 92 ? 6.706 -3.229 -25.128 1.00 97.12 92 THR A O 1
ATOM 717 N N . ILE A 1 93 ? 5.535 -2.477 -26.895 1.00 98.06 93 ILE A N 1
ATOM 718 C CA . ILE A 1 93 ? 6.674 -1.868 -27.587 1.00 98.06 93 ILE A CA 1
ATOM 719 C C . ILE A 1 93 ? 6.967 -0.492 -26.995 1.00 98.06 93 ILE A C 1
ATOM 721 O O . ILE A 1 93 ? 6.046 0.303 -26.805 1.00 98.06 93 ILE A O 1
ATOM 725 N N . ILE A 1 94 ? 8.246 -0.226 -26.740 1.00 98.38 94 ILE A N 1
ATOM 726 C CA . ILE A 1 94 ? 8.757 1.076 -26.315 1.00 98.38 94 ILE A CA 1
ATOM 727 C C . ILE A 1 94 ? 8.891 1.954 -27.557 1.00 98.38 94 ILE A C 1
ATOM 729 O O . ILE A 1 94 ? 9.686 1.663 -28.454 1.00 98.38 94 ILE A O 1
ATOM 733 N N . ASN A 1 95 ? 8.097 3.016 -27.634 1.00 98.00 95 ASN A N 1
ATOM 734 C CA . ASN A 1 95 ? 8.067 3.910 -28.785 1.00 98.00 95 ASN A CA 1
ATOM 735 C C . ASN A 1 95 ? 9.000 5.104 -28.591 1.00 98.00 95 ASN A C 1
ATOM 737 O O . ASN A 1 95 ? 9.469 5.411 -27.495 1.00 98.00 95 ASN A O 1
ATOM 741 N N . ILE A 1 96 ? 9.246 5.814 -29.690 1.00 97.25 96 ILE A N 1
ATOM 742 C CA . ILE A 1 96 ? 9.914 7.113 -29.644 1.00 97.25 96 ILE A CA 1
ATOM 743 C C . ILE A 1 96 ? 9.083 8.052 -28.760 1.00 97.25 96 ILE A C 1
ATOM 745 O O . ILE A 1 96 ? 7.882 8.200 -28.969 1.00 97.25 96 ILE A O 1
ATOM 749 N N . GLY A 1 97 ? 9.737 8.695 -27.792 1.00 95.62 97 GLY A N 1
ATOM 750 C CA . GLY A 1 97 ? 9.093 9.610 -26.847 1.00 95.62 97 GLY A CA 1
ATOM 751 C C . GLY A 1 97 ? 8.539 8.941 -25.588 1.00 95.62 97 GLY A C 1
ATOM 752 O O . GLY A 1 97 ? 8.197 9.658 -24.653 1.00 95.62 97 GLY A O 1
ATOM 753 N N . ASP A 1 98 ? 8.511 7.609 -25.510 1.00 98.19 98 ASP A N 1
ATOM 754 C CA . ASP A 1 98 ? 8.209 6.921 -24.254 1.00 98.19 98 ASP A CA 1
ATOM 755 C C . ASP A 1 98 ? 9.404 7.052 -23.283 1.00 98.19 98 ASP A C 1
ATOM 757 O O . ASP A 1 98 ? 10.571 7.141 -23.690 1.00 98.19 98 ASP A O 1
ATOM 761 N N . GLN A 1 99 ? 9.117 7.071 -21.983 1.00 98.38 99 GLN A N 1
ATOM 762 C CA . GLN A 1 99 ? 10.102 6.997 -20.902 1.00 98.38 99 GLN A CA 1
ATOM 763 C C . GLN A 1 99 ? 9.945 5.678 -20.154 1.00 98.38 99 GLN A C 1
ATOM 765 O O . GLN A 1 99 ? 8.830 5.243 -19.869 1.00 98.38 99 GLN A O 1
ATOM 770 N N . ILE A 1 100 ? 11.063 5.057 -19.795 1.00 98.44 100 ILE A N 1
ATOM 771 C CA . ILE A 1 100 ? 11.082 3.885 -18.923 1.00 98.44 100 ILE A CA 1
ATOM 772 C C . ILE A 1 100 ? 11.073 4.369 -17.471 1.00 98.44 100 ILE A C 1
ATOM 774 O O . ILE A 1 100 ? 11.733 5.358 -17.142 1.00 98.44 100 ILE A O 1
ATOM 778 N N . ILE A 1 101 ? 10.295 3.692 -16.628 1.00 98.38 101 ILE A N 1
ATOM 779 C CA . ILE A 1 101 ? 10.156 3.982 -15.200 1.00 98.38 101 ILE A CA 1
ATOM 780 C C . ILE A 1 101 ? 10.991 2.972 -14.418 1.00 98.38 101 ILE A C 1
ATOM 782 O O . ILE A 1 101 ? 10.848 1.762 -14.623 1.00 98.38 101 ILE A O 1
ATOM 786 N N . PHE A 1 102 ? 11.826 3.469 -13.512 1.00 97.44 102 PHE A N 1
ATOM 787 C CA . PHE A 1 102 ? 12.781 2.685 -12.735 1.00 97.44 102 PHE A CA 1
ATOM 788 C C . PHE A 1 102 ? 12.557 2.854 -11.239 1.00 97.44 102 PHE A C 1
ATOM 790 O O . PHE A 1 102 ? 12.112 3.912 -10.807 1.00 97.44 102 PHE A O 1
ATOM 797 N N . ILE A 1 103 ? 12.947 1.837 -10.477 1.00 96.25 103 ILE A N 1
ATOM 798 C CA . ILE A 1 103 ? 13.348 1.953 -9.075 1.00 96.25 103 ILE A CA 1
ATOM 799 C C . ILE A 1 103 ? 14.876 1.857 -9.041 1.00 96.25 103 ILE A C 1
ATOM 801 O O . ILE A 1 103 ? 15.437 0.877 -9.547 1.00 96.25 103 ILE A O 1
ATOM 805 N N . ALA A 1 104 ? 15.547 2.874 -8.506 1.00 94.62 104 ALA A N 1
ATOM 806 C CA . ALA A 1 104 ? 17.006 2.936 -8.418 1.00 94.62 104 ALA A CA 1
ATOM 807 C C . ALA A 1 104 ? 17.450 3.794 -7.229 1.00 94.62 104 ALA A C 1
ATOM 809 O O . ALA A 1 104 ? 16.744 4.720 -6.864 1.00 94.62 104 ALA A O 1
ATOM 810 N N . GLU A 1 105 ? 18.637 3.541 -6.685 1.00 92.19 105 GLU A N 1
ATOM 811 C CA . GLU A 1 105 ? 19.229 4.360 -5.611 1.00 92.19 105 GLU A CA 1
ATOM 812 C C . GLU A 1 105 ? 19.501 5.809 -6.047 1.00 92.19 105 GLU A C 1
ATOM 814 O O . GLU A 1 105 ? 19.464 6.727 -5.240 1.00 92.19 105 GLU A O 1
ATOM 819 N N . ASP A 1 106 ? 19.838 5.998 -7.324 1.00 90.25 106 ASP A N 1
ATOM 820 C CA . ASP A 1 106 ? 20.269 7.276 -7.890 1.00 90.25 106 ASP A CA 1
ATOM 821 C C . ASP A 1 106 ? 20.116 7.218 -9.426 1.00 90.25 106 ASP A C 1
ATOM 823 O O . ASP A 1 106 ? 20.260 6.144 -10.034 1.00 90.25 106 ASP A O 1
ATOM 827 N N . ASP A 1 107 ? 19.848 8.349 -10.082 1.00 89.19 107 ASP A N 1
ATOM 828 C CA . ASP A 1 107 ? 19.668 8.412 -11.536 1.00 89.19 107 ASP A CA 1
ATOM 829 C C . ASP A 1 107 ? 20.946 8.009 -12.296 1.00 89.19 107 ASP A C 1
ATOM 831 O O . ASP A 1 107 ? 20.882 7.374 -13.356 1.00 89.19 107 ASP A O 1
ATOM 835 N N . HIS A 1 108 ? 22.121 8.258 -11.713 1.00 91.06 108 HIS A N 1
ATOM 836 C CA . HIS A 1 108 ? 23.417 7.844 -12.243 1.00 91.06 108 HIS A CA 1
ATOM 837 C C . HIS A 1 108 ? 23.619 6.322 -12.228 1.00 91.06 108 HIS A C 1
ATOM 839 O O . HIS A 1 108 ? 24.493 5.807 -12.931 1.00 91.06 108 HIS A O 1
ATOM 845 N N . LYS A 1 109 ? 22.825 5.570 -11.452 1.00 91.44 109 LYS A N 1
ATOM 846 C CA . LYS A 1 109 ? 22.858 4.097 -11.438 1.00 91.44 109 LYS A CA 1
ATOM 847 C C . LYS A 1 109 ? 22.035 3.475 -12.568 1.00 91.44 109 LYS A C 1
ATOM 849 O O . LYS A 1 109 ? 22.185 2.279 -12.827 1.00 91.44 109 LYS A O 1
ATOM 854 N N . ILE A 1 110 ? 21.237 4.264 -13.291 1.00 95.19 110 ILE A N 1
ATOM 855 C CA . ILE A 1 110 ? 20.396 3.811 -14.410 1.00 95.19 110 ILE A CA 1
ATOM 856 C C . ILE A 1 110 ? 21.237 3.697 -15.687 1.00 95.19 110 ILE A C 1
ATOM 858 O O . ILE A 1 110 ? 21.148 4.489 -16.636 1.00 95.19 110 ILE A O 1
ATOM 862 N N . ILE A 1 111 ? 22.085 2.671 -15.696 1.00 94.69 111 ILE A N 1
ATOM 863 C CA . ILE A 1 111 ? 23.032 2.382 -16.768 1.00 94.69 111 ILE A CA 1
ATOM 864 C C . ILE A 1 111 ? 22.592 1.110 -17.484 1.00 94.69 111 ILE A C 1
ATOM 866 O O . ILE A 1 111 ? 22.471 0.047 -16.872 1.00 94.69 111 ILE A O 1
ATOM 870 N N . LEU A 1 112 ? 22.372 1.232 -18.793 1.00 94.31 112 LEU A N 1
ATOM 871 C CA . LEU A 1 112 ? 22.110 0.093 -19.662 1.00 94.31 112 LEU A CA 1
ATOM 872 C C . LEU A 1 112 ? 23.321 -0.846 -19.630 1.00 94.31 112 LEU A C 1
ATOM 874 O O . LEU A 1 112 ? 24.454 -0.405 -19.833 1.00 94.31 112 LEU A O 1
ATOM 878 N N . SER A 1 113 ? 23.090 -2.129 -19.368 1.00 91.69 113 SER A N 1
ATOM 879 C CA . SER A 1 113 ? 24.177 -3.105 -19.294 1.00 91.69 113 SER A CA 1
ATOM 880 C C . SER A 1 113 ? 24.874 -3.240 -20.643 1.00 91.69 113 SER A C 1
ATOM 882 O O . SER A 1 113 ? 24.202 -3.271 -21.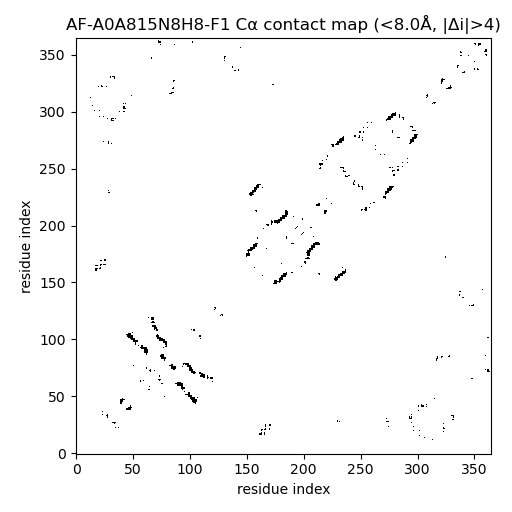671 1.00 91.69 113 SER A O 1
ATOM 884 N N . SER A 1 114 ? 26.202 -3.383 -20.667 1.00 87.50 114 SER A N 1
ATOM 885 C CA . SER A 1 114 ? 26.950 -3.598 -21.919 1.00 87.50 114 SER A CA 1
ATOM 886 C C . SER A 1 114 ? 26.477 -4.844 -22.670 1.00 87.50 114 SER A C 1
ATOM 888 O O . SER A 1 114 ? 26.484 -4.880 -23.900 1.00 87.50 114 SER A O 1
ATOM 890 N N . ASP A 1 115 ? 26.000 -5.835 -21.921 1.00 83.56 115 ASP A N 1
ATOM 891 C CA . ASP A 1 115 ? 25.697 -7.165 -22.430 1.00 83.56 115 ASP A CA 1
ATOM 892 C C . ASP A 1 115 ? 24.186 -7.376 -22.601 1.00 83.56 115 ASP A C 1
ATOM 894 O O . ASP A 1 115 ? 23.748 -8.499 -22.864 1.00 83.56 115 ASP A O 1
ATOM 898 N N . TYR A 1 116 ? 23.370 -6.316 -22.495 1.00 82.06 116 TYR A N 1
ATOM 899 C CA . TYR A 1 116 ? 21.906 -6.417 -22.562 1.00 82.06 116 TYR A CA 1
ATOM 900 C C . TYR A 1 116 ? 21.424 -7.131 -23.834 1.00 82.06 116 TYR A C 1
ATOM 902 O O . TYR A 1 116 ? 20.551 -7.993 -23.765 1.00 82.06 116 TYR A O 1
ATOM 910 N N . LEU A 1 117 ? 22.061 -6.865 -24.984 1.00 81.50 117 LEU A N 1
ATOM 911 C CA . LEU A 1 117 ? 21.753 -7.530 -26.254 1.00 81.50 117 LEU A CA 1
ATOM 912 C C . LEU A 1 117 ? 21.960 -9.046 -26.187 1.00 81.50 117 LEU A C 1
ATOM 914 O O . LEU A 1 117 ? 21.206 -9.797 -26.802 1.00 81.50 117 LEU A O 1
ATOM 918 N N . SER A 1 118 ? 22.979 -9.506 -25.460 1.00 78.62 118 SER A N 1
ATOM 919 C CA . SER A 1 118 ? 23.226 -10.939 -25.297 1.00 78.62 118 SER A CA 1
ATOM 920 C C . SER A 1 118 ? 22.131 -11.593 -24.456 1.00 78.62 118 SER A C 1
ATOM 922 O O . SER A 1 118 ? 21.702 -12.691 -24.793 1.00 78.62 118 SER A O 1
ATOM 924 N N . ARG A 1 119 ? 21.618 -10.892 -23.434 1.00 75.12 119 ARG A N 1
ATOM 925 C CA . ARG A 1 119 ? 20.555 -11.382 -22.548 1.00 75.12 119 ARG A CA 1
ATOM 926 C C . ARG A 1 119 ? 19.213 -11.477 -23.263 1.00 75.12 119 ARG A C 1
ATOM 928 O O . ARG A 1 119 ? 18.579 -12.524 -23.206 1.00 75.12 119 ARG A O 1
ATOM 935 N N . ILE A 1 120 ? 18.831 -10.431 -23.998 1.00 73.50 120 ILE A N 1
ATOM 936 C CA . ILE A 1 120 ? 17.551 -10.403 -24.722 1.00 73.50 120 ILE A CA 1
ATOM 937 C C . ILE A 1 120 ? 17.542 -11.389 -25.900 1.00 73.50 120 ILE A C 1
ATOM 939 O O . ILE A 1 120 ? 16.557 -12.083 -26.122 1.00 73.50 120 ILE A O 1
ATOM 943 N N . ASN A 1 121 ? 18.648 -11.514 -26.646 1.00 63.47 121 ASN A N 1
ATOM 944 C CA . ASN A 1 121 ? 18.686 -12.358 -27.847 1.00 63.47 121 ASN A CA 1
ATOM 945 C C . ASN A 1 121 ? 18.828 -13.858 -27.527 1.00 63.47 121 ASN A C 1
ATOM 947 O O . ASN A 1 121 ? 18.518 -14.687 -28.384 1.00 63.47 121 ASN A O 1
ATOM 951 N N . TYR A 1 122 ? 19.280 -14.226 -26.321 1.00 54.12 122 TYR A N 1
ATOM 952 C CA . TYR A 1 122 ? 19.445 -15.632 -25.936 1.00 54.12 122 TYR A CA 1
ATOM 953 C C . TYR A 1 122 ? 18.104 -16.377 -25.842 1.00 54.12 122 TYR A C 1
ATOM 955 O O . TYR A 1 122 ? 18.031 -17.547 -26.211 1.00 54.12 122 TYR A O 1
ATOM 963 N N . GLU A 1 123 ? 17.028 -15.709 -25.413 1.00 51.28 123 GLU A N 1
ATOM 964 C CA . GLU A 1 123 ? 15.698 -16.327 -25.299 1.00 51.28 123 GLU A CA 1
ATOM 965 C C . GLU A 1 123 ? 14.967 -16.477 -26.639 1.00 51.28 123 GLU A C 1
ATOM 967 O O . GLU A 1 123 ? 14.321 -17.500 -26.864 1.00 51.28 123 GLU A O 1
ATOM 972 N N . TYR A 1 124 ? 15.119 -15.532 -27.575 1.00 46.06 124 TYR A N 1
ATOM 973 C CA . TYR A 1 124 ? 14.496 -15.632 -28.906 1.00 46.06 124 TYR A CA 1
ATOM 974 C C . TYR A 1 124 ? 15.077 -16.765 -29.774 1.00 46.06 124 TYR A C 1
ATOM 976 O O . TYR A 1 124 ? 14.439 -17.194 -30.733 1.00 46.06 124 TYR A O 1
ATOM 984 N N . SER A 1 125 ? 16.267 -17.275 -29.438 1.00 44.28 125 SER A N 1
ATOM 985 C CA . SER A 1 125 ? 16.958 -18.338 -30.184 1.00 44.28 125 SER A CA 1
ATOM 986 C C . SER A 1 125 ? 16.487 -19.761 -29.821 1.00 44.28 125 SER A C 1
ATOM 988 O O . SER A 1 125 ? 16.954 -20.742 -30.399 1.00 44.28 125 SER A O 1
ATOM 990 N N . GLY A 1 126 ? 15.592 -19.923 -28.835 1.00 42.91 126 GLY A N 1
ATOM 991 C CA . GLY A 1 126 ? 15.114 -21.243 -28.386 1.00 42.91 126 GLY A CA 1
ATOM 992 C C . GLY A 1 126 ? 16.198 -22.144 -27.767 1.00 42.91 126 GLY A C 1
ATOM 993 O O . GLY A 1 126 ? 15.928 -23.289 -27.403 1.00 42.91 126 GLY A O 1
ATOM 994 N N . SER A 1 127 ? 17.425 -21.639 -27.625 1.00 40.03 127 SER A N 1
ATOM 995 C CA . SER A 1 127 ? 18.510 -22.300 -26.907 1.00 40.03 127 SER A CA 1
ATOM 996 C C . SER A 1 127 ? 18.296 -22.095 -25.415 1.00 40.03 127 SER A C 1
ATOM 998 O O . SER A 1 127 ? 18.022 -20.978 -24.981 1.00 40.03 127 SER A O 1
ATOM 1000 N N . LYS A 1 128 ? 18.389 -23.175 -24.625 1.00 42.88 128 LYS A N 1
ATOM 1001 C CA . LYS A 1 128 ? 18.187 -23.115 -23.174 1.00 42.88 128 LYS A CA 1
ATOM 1002 C C . LYS A 1 128 ? 19.079 -22.019 -22.585 1.00 42.88 128 LYS A C 1
ATOM 1004 O O . LYS A 1 128 ? 20.297 -22.181 -22.564 1.00 42.88 128 LYS A O 1
ATOM 1009 N N . SER A 1 129 ? 18.478 -20.919 -22.131 1.00 44.94 129 SER A N 1
ATOM 1010 C CA . SER A 1 129 ? 19.205 -19.885 -21.402 1.00 44.94 129 SER A CA 1
ATOM 1011 C C . SER A 1 129 ? 19.926 -20.543 -20.218 1.00 44.94 129 SER A C 1
ATOM 1013 O O . SER A 1 129 ? 19.322 -21.393 -19.558 1.00 44.94 129 SER A O 1
ATOM 1015 N N . PRO A 1 130 ? 21.186 -20.184 -19.909 1.00 43.25 130 PRO A N 1
ATOM 1016 C CA . PRO A 1 130 ? 21.858 -20.632 -18.685 1.00 43.25 130 PRO A CA 1
ATOM 1017 C C . PRO A 1 130 ? 21.120 -20.179 -17.409 1.00 43.25 130 PRO A C 1
ATOM 1019 O O . PRO A 1 130 ? 21.466 -20.603 -16.311 1.00 43.25 130 PRO A O 1
ATOM 1022 N N . LEU A 1 131 ? 20.087 -19.344 -17.564 1.00 48.75 131 LEU A N 1
ATOM 1023 C CA . LEU A 1 131 ? 19.151 -18.907 -16.535 1.00 48.75 131 LEU A CA 1
ATOM 1024 C C . LEU A 1 131 ? 17.966 -19.879 -16.338 1.00 48.75 131 LEU A C 1
ATOM 1026 O O . LEU A 1 131 ? 17.263 -19.783 -15.339 1.00 48.75 131 LEU A O 1
ATOM 1030 N N . LEU A 1 132 ? 17.739 -20.851 -17.227 1.00 44.59 132 LEU A N 1
ATOM 1031 C CA . LEU A 1 132 ? 16.626 -21.791 -17.087 1.00 44.59 132 LEU A CA 1
ATOM 1032 C C . LEU A 1 132 ? 16.920 -22.840 -16.016 1.00 44.59 132 LEU A C 1
ATOM 1034 O O . LEU A 1 132 ? 17.860 -23.631 -16.135 1.00 44.59 132 LEU A O 1
ATOM 1038 N N . PHE A 1 133 ? 16.042 -22.931 -15.021 1.00 44.34 133 PHE A N 1
ATOM 1039 C CA . PHE A 1 133 ? 15.946 -24.143 -14.224 1.00 44.34 133 PHE A CA 1
ATOM 1040 C C . PHE A 1 133 ? 15.603 -25.329 -15.126 1.00 44.34 133 PHE A C 1
ATOM 1042 O O . PHE A 1 133 ? 14.759 -25.248 -16.021 1.00 44.34 133 PHE A O 1
ATOM 1049 N N . ASN A 1 134 ? 16.241 -26.470 -14.871 1.00 44.00 134 ASN A N 1
ATOM 1050 C CA . ASN A 1 134 ? 15.811 -27.724 -15.466 1.00 44.00 134 ASN A CA 1
ATOM 1051 C C . ASN A 1 134 ? 14.397 -28.010 -14.923 1.00 44.00 134 ASN A C 1
ATOM 1053 O O . ASN A 1 134 ? 14.230 -28.228 -13.726 1.00 44.00 134 ASN A O 1
ATOM 1057 N N . HIS A 1 135 ? 13.389 -27.953 -15.793 1.00 44.62 135 HIS A N 1
ATOM 1058 C CA . HIS A 1 135 ? 11.949 -27.891 -15.485 1.00 44.62 135 HIS A CA 1
ATOM 1059 C C . HIS A 1 135 ? 11.332 -29.081 -14.711 1.00 44.62 135 HIS A C 1
ATOM 1061 O O . HIS A 1 135 ? 10.113 -29.213 -14.673 1.00 44.62 135 HIS A O 1
ATOM 1067 N N . ASN A 1 136 ? 12.119 -29.942 -14.064 1.00 41.44 136 ASN A N 1
ATOM 1068 C CA . ASN A 1 136 ? 11.619 -31.188 -13.481 1.00 41.44 136 ASN A CA 1
ATOM 1069 C C . ASN A 1 136 ? 11.419 -31.183 -11.956 1.00 41.44 136 ASN A C 1
ATOM 1071 O O . ASN A 1 136 ? 11.040 -32.223 -11.425 1.00 41.44 136 ASN A O 1
ATOM 1075 N N . THR A 1 137 ? 11.639 -30.081 -11.229 1.00 40.34 137 THR A N 1
ATOM 1076 C CA . THR A 1 137 ? 11.638 -30.145 -9.747 1.00 40.34 137 THR A CA 1
ATOM 1077 C C . THR A 1 137 ? 10.849 -29.078 -8.997 1.00 40.34 137 THR A C 1
ATOM 1079 O O . THR A 1 137 ? 11.019 -28.962 -7.789 1.00 40.34 137 THR A O 1
ATOM 1082 N N . VAL A 1 138 ? 9.926 -28.350 -9.631 1.00 44.66 138 VAL A N 1
ATOM 1083 C CA . VAL A 1 138 ? 9.011 -27.474 -8.876 1.00 44.66 138 VAL A CA 1
ATOM 1084 C C . VAL A 1 138 ? 7.574 -27.647 -9.366 1.00 44.66 138 VAL A C 1
ATOM 1086 O O . VAL A 1 138 ? 6.964 -26.750 -9.930 1.00 44.66 138 VAL A O 1
ATOM 1089 N N . LEU A 1 139 ? 7.007 -28.829 -9.111 1.00 42.06 139 LEU A N 1
ATOM 1090 C CA . LEU A 1 139 ? 5.568 -28.948 -8.857 1.00 42.06 139 LEU A CA 1
ATOM 1091 C C . LEU A 1 139 ? 5.315 -28.546 -7.396 1.00 42.06 139 LEU A C 1
ATOM 1093 O O . LEU A 1 139 ? 4.837 -29.345 -6.595 1.00 42.06 139 LEU A O 1
ATOM 1097 N N . LEU A 1 140 ? 5.684 -27.322 -7.014 1.00 45.69 140 LEU A N 1
ATOM 1098 C CA . LEU A 1 140 ? 5.074 -26.733 -5.830 1.00 45.69 140 LEU A CA 1
ATOM 1099 C C . LEU A 1 140 ? 3.673 -26.356 -6.290 1.00 45.69 140 LEU A C 1
ATOM 1101 O O . LEU A 1 140 ? 3.529 -25.548 -7.204 1.00 45.69 140 LEU A O 1
ATOM 1105 N N . SER A 1 141 ? 2.684 -27.080 -5.753 1.00 39.44 141 SER A N 1
ATOM 1106 C CA . SER A 1 141 ? 1.240 -26.862 -5.896 1.00 39.44 141 SER A CA 1
ATOM 1107 C C . SER A 1 141 ? 0.957 -25.462 -6.416 1.00 39.44 141 SER A C 1
ATOM 1109 O O . SER A 1 141 ? 1.280 -24.539 -5.668 1.00 39.44 141 SER A O 1
ATOM 1111 N N . ASN A 1 142 ? 0.451 -25.350 -7.665 1.00 38.84 142 ASN A N 1
ATOM 1112 C CA . ASN A 1 142 ? 0.118 -24.103 -8.375 1.00 38.84 142 ASN A CA 1
ATOM 1113 C C . ASN A 1 142 ? 0.235 -22.925 -7.419 1.00 38.84 142 ASN A C 1
ATOM 1115 O O . ASN A 1 142 ? -0.654 -22.849 -6.558 1.00 38.84 142 ASN A O 1
ATOM 1119 N N . PRO A 1 143 ? 1.287 -22.079 -7.477 1.00 42.41 143 PRO A N 1
ATOM 1120 C CA . PRO A 1 143 ? 1.305 -20.894 -6.641 1.00 42.41 143 PRO A CA 1
ATOM 1121 C C . PRO A 1 143 ? -0.000 -20.211 -6.983 1.00 42.41 143 PRO A C 1
ATOM 1123 O O . PRO A 1 143 ? -0.227 -19.850 -8.142 1.00 42.41 143 PRO A O 1
ATOM 1126 N N . VAL A 1 144 ? -0.931 -20.260 -6.022 1.00 42.62 144 VAL A N 1
ATOM 1127 C CA . VAL A 1 144 ? -2.302 -19.831 -6.242 1.00 42.62 144 VAL A CA 1
ATOM 1128 C C . VAL A 1 144 ? -2.113 -18.468 -6.840 1.00 42.62 144 VAL A C 1
ATOM 1130 O O . VAL A 1 144 ? -1.427 -17.644 -6.234 1.00 42.62 144 VAL A O 1
ATOM 1133 N N . THR A 1 145 ? -2.597 -18.284 -8.064 1.00 41.59 145 THR A N 1
ATOM 1134 C CA . THR A 1 145 ? -2.674 -16.980 -8.688 1.00 41.59 145 THR A CA 1
ATOM 1135 C C . THR A 1 145 ? -3.524 -16.156 -7.737 1.00 41.59 145 THR A C 1
ATOM 1137 O O . THR A 1 145 ? -4.734 -16.052 -7.906 1.00 41.59 145 THR A O 1
ATOM 1140 N N . ARG A 1 146 ? -2.905 -15.585 -6.700 1.00 44.91 146 ARG A N 1
ATOM 1141 C CA . ARG A 1 146 ? -3.426 -14.502 -5.887 1.00 44.91 146 ARG A CA 1
ATOM 1142 C C . ARG A 1 146 ? -3.309 -13.258 -6.757 1.00 44.91 146 ARG A C 1
ATOM 1144 O O . ARG A 1 146 ? -2.784 -12.234 -6.351 1.00 44.91 146 ARG A O 1
ATOM 1151 N N . ARG A 1 147 ? -3.855 -13.334 -7.971 1.00 46.62 147 ARG A N 1
ATOM 1152 C CA . ARG A 1 147 ? -4.555 -12.196 -8.530 1.00 46.62 147 ARG A CA 1
ATOM 1153 C C . ARG A 1 147 ? -5.572 -11.880 -7.453 1.00 46.62 147 ARG A C 1
ATOM 1155 O O . ARG A 1 147 ? -6.454 -12.713 -7.297 1.00 46.62 147 ARG A O 1
ATOM 1162 N N . ALA A 1 148 ? -5.306 -10.860 -6.632 1.00 54.97 148 ALA A N 1
ATOM 1163 C CA . ALA A 1 148 ? -5.881 -10.672 -5.303 1.00 54.97 148 ALA A CA 1
ATOM 1164 C C . ALA A 1 148 ? -7.343 -11.114 -5.270 1.00 54.97 148 ALA A C 1
ATOM 1166 O O . ALA A 1 148 ? -8.253 -10.364 -5.618 1.00 54.97 148 ALA A O 1
ATOM 1167 N N . THR A 1 149 ? -7.575 -12.386 -4.940 1.00 63.22 149 THR A N 1
ATOM 1168 C CA . THR A 1 149 ? -8.930 -12.880 -4.794 1.00 63.22 149 THR A CA 1
ATOM 1169 C C . THR A 1 149 ? -9.360 -12.209 -3.525 1.00 63.22 149 THR A C 1
ATOM 1171 O O . THR A 1 149 ? -8.805 -12.516 -2.468 1.00 63.22 149 THR A O 1
ATOM 1174 N N . LYS A 1 150 ? -10.250 -11.228 -3.661 1.00 80.88 150 LYS A N 1
ATOM 1175 C CA . LYS A 1 150 ? -10.877 -10.567 -2.531 1.00 80.88 150 LYS A CA 1
ATOM 1176 C C . LYS A 1 150 ? -11.269 -11.659 -1.534 1.00 80.88 150 LYS A C 1
ATOM 1178 O O . LYS A 1 150 ? -11.929 -12.630 -1.915 1.00 80.88 150 LYS A O 1
ATOM 1183 N N . ILE A 1 151 ? -10.789 -11.548 -0.303 1.00 86.50 151 ILE A N 1
ATOM 1184 C CA . ILE A 1 151 ? -11.119 -12.471 0.784 1.00 86.50 151 ILE A CA 1
ATOM 1185 C C . ILE A 1 151 ? -12.052 -11.766 1.759 1.00 86.50 151 ILE A C 1
ATOM 1187 O O . ILE A 1 151 ? -12.120 -10.537 1.784 1.00 86.50 151 ILE A O 1
ATOM 1191 N N . ILE A 1 152 ? -12.814 -12.554 2.515 1.00 92.31 152 ILE A N 1
ATOM 1192 C CA . ILE A 1 152 ? -13.616 -12.017 3.611 1.00 92.31 152 ILE A CA 1
ATOM 1193 C C . ILE A 1 152 ? -12.651 -11.660 4.739 1.00 92.31 152 ILE A C 1
ATOM 1195 O O . ILE A 1 152 ? -11.921 -12.532 5.207 1.00 92.31 152 ILE A O 1
ATOM 1199 N N . GLU A 1 153 ? -12.660 -10.397 5.148 1.00 92.38 153 GLU A N 1
ATOM 1200 C CA . GLU A 1 153 ? -11.806 -9.860 6.211 1.00 92.38 153 GLU A CA 1
ATOM 1201 C C . GLU A 1 153 ? -12.681 -9.302 7.343 1.00 92.38 153 GLU A C 1
ATOM 1203 O O . GLU A 1 153 ? -13.788 -8.799 7.107 1.00 92.38 153 GLU A O 1
ATOM 1208 N N . ARG A 1 154 ? -12.196 -9.393 8.585 1.00 95.31 154 ARG A N 1
ATOM 1209 C CA . ARG A 1 154 ? -12.817 -8.746 9.750 1.00 95.31 154 ARG A CA 1
ATOM 1210 C C . ARG A 1 154 ? -11.849 -7.732 10.337 1.00 95.31 154 ARG A C 1
ATOM 1212 O O . ARG A 1 154 ? -10.852 -8.098 10.954 1.00 95.31 154 ARG A O 1
ATOM 1219 N N . ASN A 1 155 ? -12.175 -6.459 10.176 1.00 95.44 155 ASN A N 1
ATOM 1220 C CA . ASN A 1 155 ? -11.322 -5.338 10.545 1.00 95.44 155 ASN A CA 1
ATOM 1221 C C . ASN A 1 155 ? -11.875 -4.634 11.780 1.00 95.44 155 ASN A C 1
ATOM 1223 O O . ASN A 1 155 ? -13.085 -4.444 11.892 1.00 95.44 155 ASN A O 1
ATOM 1227 N N . LEU A 1 156 ? -10.999 -4.221 12.692 1.00 97.25 156 LEU A N 1
ATOM 1228 C CA . LEU A 1 156 ? -11.350 -3.384 13.837 1.00 97.25 156 LEU A CA 1
ATOM 1229 C C . LEU A 1 156 ? -10.686 -2.019 13.694 1.00 97.25 156 LEU A C 1
ATOM 1231 O O . LEU A 1 156 ? -9.475 -1.936 13.547 1.00 97.25 156 LEU A O 1
ATOM 1235 N N . LEU A 1 157 ? -11.470 -0.954 13.792 1.00 96.81 157 LEU A N 1
ATOM 1236 C CA . LEU A 1 157 ? -11.018 0.426 13.803 1.00 96.81 157 LEU A CA 1
ATOM 1237 C C . LEU A 1 157 ? -11.232 1.011 15.207 1.00 96.81 157 LEU A C 1
ATOM 1239 O O . LEU A 1 157 ? -12.351 1.053 15.724 1.00 96.81 157 LEU A O 1
ATOM 1243 N N . LEU A 1 158 ? -10.133 1.408 15.838 1.00 95.62 158 LEU A N 1
ATOM 1244 C CA . LEU A 1 158 ? -10.058 2.001 17.165 1.00 95.62 158 LEU A CA 1
ATOM 1245 C C . LEU A 1 158 ? -9.786 3.497 17.014 1.00 95.62 158 LEU A C 1
ATOM 1247 O O . LEU A 1 158 ? -8.766 3.883 16.449 1.00 95.62 158 LEU A O 1
ATOM 1251 N N . GLY A 1 159 ? -10.689 4.324 17.532 1.00 90.25 159 GLY A N 1
ATOM 1252 C CA . GLY A 1 159 ? -10.583 5.778 17.422 1.00 90.25 159 GLY A CA 1
ATOM 1253 C C . GLY A 1 159 ? -11.139 6.328 16.116 1.00 90.25 159 GLY A C 1
ATOM 1254 O O . GLY A 1 159 ? -11.524 5.584 15.219 1.00 90.25 159 GLY A O 1
ATOM 1255 N N . TRP A 1 160 ? -11.261 7.649 16.025 1.00 91.81 160 TRP A N 1
ATOM 1256 C CA . TRP A 1 160 ? -11.889 8.292 14.876 1.00 91.81 160 TRP A CA 1
ATOM 1257 C C . TRP A 1 160 ? -11.304 9.672 14.587 1.00 91.81 160 TRP A C 1
ATOM 1259 O O . TRP A 1 160 ? -11.228 10.539 15.455 1.00 91.81 160 TRP A O 1
ATOM 1269 N N . ASN A 1 161 ? -10.955 9.895 13.323 1.00 90.38 161 ASN A N 1
ATOM 1270 C CA . ASN A 1 161 ? -10.522 11.187 12.800 1.00 90.38 161 ASN A CA 1
ATOM 1271 C C . ASN A 1 161 ? -11.000 11.362 11.347 1.00 90.38 161 ASN A C 1
ATOM 1273 O O . ASN A 1 161 ? -11.701 10.502 10.800 1.00 90.38 161 ASN A O 1
ATOM 1277 N N . LYS A 1 162 ? -10.604 12.457 10.685 1.00 90.50 162 LYS A N 1
ATOM 1278 C CA . LYS A 1 162 ? -11.006 12.764 9.297 1.00 90.50 162 LYS A CA 1
ATOM 1279 C C . LYS A 1 162 ? -10.654 11.667 8.269 1.00 90.50 162 LYS A C 1
ATOM 1281 O O . LYS A 1 162 ? -11.254 11.647 7.194 1.00 90.50 162 LYS A O 1
ATOM 1286 N N . LYS A 1 163 ? -9.711 10.758 8.563 1.00 93.06 163 LYS A N 1
ATOM 1287 C CA . LYS A 1 163 ? -9.304 9.655 7.669 1.00 93.06 163 LYS A CA 1
ATOM 1288 C C . LYS A 1 163 ? -10.139 8.392 7.853 1.00 93.06 163 LYS A C 1
ATOM 1290 O O . LYS A 1 163 ? -10.206 7.607 6.914 1.00 93.06 163 LYS A O 1
ATOM 1295 N N . ALA A 1 164 ? -10.820 8.199 8.986 1.00 95.06 164 ALA A N 1
ATOM 1296 C CA . ALA A 1 164 ? -11.579 6.971 9.248 1.00 95.06 164 ALA A CA 1
ATOM 1297 C C . ALA A 1 164 ? -12.624 6.644 8.153 1.00 95.06 164 ALA A C 1
ATOM 1299 O O . ALA A 1 164 ? -12.622 5.512 7.662 1.00 95.06 164 ALA A O 1
ATOM 1300 N N . PRO A 1 165 ? -13.436 7.604 7.651 1.00 96.25 165 PRO A N 1
ATOM 1301 C CA . PRO A 1 165 ? -14.338 7.338 6.525 1.00 96.25 165 PRO A CA 1
ATOM 1302 C C . PRO A 1 165 ? -13.604 7.007 5.219 1.00 96.25 165 PRO A C 1
ATOM 1304 O O . PRO A 1 165 ? -14.097 6.219 4.418 1.00 96.25 165 PRO A O 1
ATOM 1307 N N . LEU A 1 166 ? -12.436 7.615 4.980 1.00 96.00 166 LEU A N 1
ATOM 1308 C CA . LEU A 1 166 ? -11.631 7.363 3.780 1.00 96.00 166 LEU A CA 1
ATOM 1309 C C . LEU A 1 166 ? -11.043 5.950 3.812 1.00 96.00 166 LEU A C 1
ATOM 1311 O O . LEU A 1 166 ? -11.138 5.235 2.822 1.00 96.00 166 LEU A O 1
ATOM 1315 N N . ILE A 1 167 ? -10.512 5.533 4.965 1.00 95.81 167 ILE A N 1
ATOM 1316 C CA . ILE A 1 167 ? -9.990 4.180 5.191 1.00 95.81 167 ILE A CA 1
ATOM 1317 C C . ILE A 1 167 ? -11.104 3.151 4.997 1.00 95.81 167 ILE A C 1
ATOM 1319 O O . ILE A 1 167 ? -10.903 2.172 4.291 1.00 95.81 167 ILE A O 1
ATOM 1323 N N . ALA A 1 168 ? -12.293 3.383 5.564 1.00 96.88 168 ALA A N 1
ATOM 1324 C CA . ALA A 1 168 ? -13.429 2.477 5.404 1.00 96.88 168 ALA A CA 1
ATOM 1325 C C . ALA A 1 168 ? -13.813 2.275 3.927 1.00 96.88 168 ALA A C 1
ATOM 1327 O O . ALA A 1 168 ? -13.988 1.142 3.485 1.00 96.88 168 ALA A O 1
ATOM 1328 N N . ARG A 1 169 ? -13.895 3.359 3.144 1.00 96.12 169 ARG A N 1
ATOM 1329 C CA . ARG A 1 169 ? -14.176 3.276 1.700 1.00 96.12 169 ARG A CA 1
ATOM 1330 C C . ARG A 1 169 ? -13.072 2.555 0.941 1.00 96.12 169 ARG A C 1
ATOM 1332 O O . ARG A 1 169 ? -13.366 1.748 0.071 1.00 96.12 169 ARG A O 1
ATOM 1339 N N . GLU A 1 170 ? -11.818 2.830 1.276 1.00 94.50 170 GLU A N 1
ATOM 1340 C CA . GLU A 1 170 ? -10.686 2.195 0.612 1.00 94.50 170 GLU A CA 1
ATOM 1341 C C . GLU A 1 170 ? -10.646 0.689 0.899 1.00 94.50 170 GLU A C 1
ATOM 1343 O O . GLU A 1 170 ? -10.526 -0.104 -0.030 1.00 94.50 170 GLU A O 1
ATOM 1348 N N . LEU A 1 171 ? -10.852 0.271 2.154 1.00 94.25 171 LEU A N 1
ATOM 1349 C CA . LEU A 1 171 ? -10.956 -1.145 2.525 1.00 94.25 171 LEU A CA 1
ATOM 1350 C C . LEU A 1 171 ? -12.054 -1.870 1.729 1.00 94.25 171 LEU A C 1
ATOM 1352 O O . LEU A 1 171 ? -11.825 -2.986 1.271 1.00 94.25 171 LEU A O 1
ATOM 1356 N N . ASP A 1 172 ? -13.206 -1.230 1.491 1.00 95.06 172 ASP A N 1
ATOM 1357 C CA . ASP A 1 172 ? -14.316 -1.815 0.714 1.00 95.06 172 ASP A CA 1
ATOM 1358 C C . ASP A 1 172 ? -13.889 -2.210 -0.711 1.00 95.06 172 ASP A C 1
ATOM 1360 O O . ASP A 1 172 ? -14.359 -3.205 -1.265 1.00 95.06 172 ASP A O 1
ATOM 1364 N N . THR A 1 173 ? -12.926 -1.487 -1.294 1.00 92.56 173 THR A N 1
ATOM 1365 C CA . THR A 1 173 ? -12.402 -1.801 -2.631 1.00 92.56 173 THR A CA 1
ATOM 1366 C C . THR A 1 173 ? -11.563 -3.081 -2.661 1.00 92.56 173 THR A C 1
ATOM 1368 O O . THR A 1 173 ? -11.515 -3.745 -3.698 1.00 92.56 173 THR A O 1
ATOM 1371 N N . TYR A 1 174 ? -10.977 -3.482 -1.529 1.00 89.12 174 TYR A N 1
ATOM 1372 C CA . TYR A 1 174 ? -10.038 -4.600 -1.418 1.00 89.12 174 TYR A CA 1
ATOM 1373 C C . TYR A 1 174 ? -10.654 -5.899 -0.893 1.00 89.12 174 TYR A C 1
ATOM 1375 O O . TYR A 1 174 ? -10.158 -6.988 -1.201 1.00 89.12 174 TYR A O 1
ATOM 1383 N N . VAL A 1 175 ? -11.718 -5.797 -0.101 1.00 92.31 175 VAL A N 1
ATOM 1384 C CA . VAL A 1 175 ? -12.333 -6.939 0.584 1.00 92.31 175 VAL A CA 1
ATOM 1385 C C . VAL A 1 175 ? -13.426 -7.606 -0.249 1.00 92.31 175 VAL A C 1
ATOM 1387 O O . VAL A 1 175 ? -13.969 -7.018 -1.187 1.00 92.31 175 VAL A O 1
ATOM 1390 N N . ALA A 1 176 ? -13.743 -8.865 0.066 1.00 93.06 176 ALA A N 1
ATOM 1391 C CA . ALA A 1 176 ? -14.864 -9.571 -0.551 1.00 93.06 176 ALA A CA 1
ATOM 1392 C C . ALA A 1 176 ? -16.184 -9.257 0.139 1.00 93.06 176 ALA A C 1
ATOM 1394 O O . ALA A 1 176 ? -16.226 -8.969 1.340 1.00 93.06 176 ALA A O 1
ATOM 1395 N N . ARG A 1 177 ? -17.273 -9.453 -0.606 1.00 95.19 177 ARG A N 1
ATOM 1396 C CA . ARG A 1 177 ? -18.626 -9.388 -0.076 1.00 95.19 177 ARG A CA 1
ATOM 1397 C C . ARG A 1 177 ? -18.798 -10.248 1.172 1.00 95.19 177 ARG A C 1
ATOM 1399 O O . ARG A 1 177 ? -18.547 -11.451 1.146 1.00 95.19 177 ARG A O 1
ATOM 1406 N N . GLY A 1 178 ? -19.324 -9.636 2.227 1.00 95.00 178 GLY A N 1
ATOM 1407 C CA . GLY A 1 178 ? -19.543 -10.285 3.521 1.00 95.00 178 GLY A CA 1
ATOM 1408 C C . GLY A 1 178 ? -18.464 -9.983 4.558 1.00 95.00 178 GLY A C 1
ATOM 1409 O O . GLY A 1 178 ? -18.558 -10.502 5.665 1.00 95.00 178 GLY A O 1
ATOM 1410 N N . SER A 1 179 ? -17.487 -9.141 4.221 1.00 97.06 179 SER A N 1
ATOM 1411 C CA . SER A 1 179 ? -16.498 -8.626 5.174 1.00 97.06 179 SER A CA 1
ATOM 1412 C C . SER A 1 179 ? -17.137 -7.734 6.238 1.00 97.06 179 SER A C 1
ATOM 1414 O O . SER A 1 179 ? -18.262 -7.249 6.077 1.00 97.06 179 SER A O 1
ATOM 1416 N N . GLU A 1 180 ? -16.429 -7.520 7.342 1.00 97.75 180 GLU A N 1
ATOM 1417 C CA . GLU A 1 180 ? -16.934 -6.762 8.489 1.00 97.75 180 GLU A CA 1
ATOM 1418 C C . GLU A 1 180 ? -15.932 -5.686 8.914 1.00 97.75 180 GLU A C 1
ATOM 1420 O O . GLU A 1 180 ? -14.753 -5.969 9.117 1.00 97.75 180 GLU A O 1
ATOM 1425 N N . LEU A 1 181 ? -16.414 -4.458 9.103 1.00 97.75 181 LEU A N 1
ATOM 1426 C CA . LEU A 1 181 ? -15.679 -3.358 9.715 1.00 97.75 181 LEU A CA 1
ATOM 1427 C C . LEU A 1 181 ? -16.315 -3.027 11.064 1.00 97.75 181 LEU A C 1
ATOM 1429 O O . LEU A 1 181 ? -17.422 -2.497 11.145 1.00 97.75 181 LEU A O 1
ATOM 1433 N N . HIS A 1 182 ? -15.604 -3.326 12.136 1.00 97.88 182 HIS A N 1
ATOM 1434 C CA . HIS A 1 182 ? -16.000 -2.988 13.491 1.00 97.88 182 HIS A CA 1
ATOM 1435 C C . HIS A 1 182 ? -15.348 -1.675 13.903 1.00 97.88 182 HIS A C 1
ATOM 1437 O O . HIS A 1 182 ? -14.165 -1.477 13.661 1.00 97.88 182 HIS A O 1
ATOM 1443 N N . ILE A 1 183 ? -16.100 -0.779 14.534 1.00 97.12 183 ILE A N 1
ATOM 1444 C CA . ILE A 1 183 ? -15.610 0.536 14.959 1.00 97.12 183 ILE A CA 1
ATOM 1445 C C . ILE A 1 183 ? -15.887 0.690 16.449 1.00 97.12 183 ILE A C 1
ATOM 1447 O O . ILE A 1 183 ? -17.039 0.577 16.865 1.00 97.12 183 ILE A O 1
ATOM 1451 N N . LEU A 1 184 ? -14.853 0.953 17.250 1.00 96.00 184 LEU A N 1
ATOM 1452 C CA . LEU A 1 184 ? -15.000 1.279 18.669 1.00 96.00 184 LEU A CA 1
ATOM 1453 C C . LEU A 1 184 ? -14.992 2.800 18.853 1.00 96.00 184 LEU A C 1
ATOM 1455 O O . LEU A 1 184 ? -13.979 3.453 18.601 1.00 96.00 184 LEU A O 1
ATOM 1459 N N . THR A 1 185 ? -16.113 3.362 19.306 1.00 91.81 185 THR A N 1
ATOM 1460 C CA . THR A 1 185 ? -16.232 4.795 19.611 1.00 91.81 185 THR A CA 1
ATOM 1461 C C . THR A 1 185 ? -17.262 5.048 20.712 1.00 91.81 185 THR A C 1
ATOM 1463 O O . THR A 1 185 ? -18.263 4.345 20.828 1.00 91.81 185 THR A O 1
ATOM 1466 N N . ASN A 1 186 ? -17.046 6.081 21.521 1.00 88.69 186 ASN A N 1
ATOM 1467 C CA . ASN A 1 186 ? -17.999 6.580 22.516 1.00 88.69 186 ASN A CA 1
ATOM 1468 C C . ASN A 1 186 ? -18.792 7.807 22.015 1.00 88.69 186 ASN A C 1
ATOM 1470 O O . ASN A 1 186 ? -19.626 8.340 22.747 1.00 88.69 186 ASN A O 1
ATOM 1474 N N . SER A 1 187 ? -18.555 8.261 20.780 1.00 90.56 187 SER A N 1
ATOM 1475 C CA . SER A 1 187 ? -19.176 9.466 20.233 1.00 90.56 187 SER A CA 1
ATOM 1476 C C . SER A 1 187 ? -20.493 9.165 19.519 1.00 90.56 187 SER A C 1
ATOM 1478 O O . SER A 1 187 ? -20.544 8.483 18.489 1.00 90.56 187 SER A O 1
ATOM 1480 N N . ASN A 1 188 ? -21.577 9.751 20.033 1.00 90.69 188 ASN A N 1
ATOM 1481 C CA . ASN A 1 188 ? -22.903 9.661 19.417 1.00 90.69 188 ASN A CA 1
ATOM 1482 C C . ASN A 1 188 ? -22.945 10.324 18.033 1.00 90.69 188 ASN A C 1
ATOM 1484 O O . ASN A 1 188 ? -23.616 9.816 17.141 1.00 90.69 188 ASN A O 1
ATOM 1488 N N . ILE A 1 189 ? -22.202 11.420 17.839 1.00 91.69 189 ILE A N 1
ATOM 1489 C CA . ILE A 1 189 ? -22.139 12.142 16.557 1.00 91.69 189 ILE A CA 1
ATOM 1490 C C . ILE A 1 189 ? -21.495 11.254 15.489 1.00 91.69 189 ILE A C 1
ATOM 1492 O O . ILE A 1 189 ? -22.018 11.126 14.384 1.00 91.69 189 ILE A O 1
ATOM 1496 N N . ILE A 1 190 ? -20.387 10.593 15.836 1.00 92.38 190 ILE A N 1
ATOM 1497 C CA . ILE A 1 190 ? -19.702 9.655 14.938 1.00 92.38 190 ILE A CA 1
ATOM 1498 C C . ILE A 1 190 ? -20.607 8.459 14.633 1.00 92.38 190 ILE A C 1
ATOM 1500 O O . ILE A 1 190 ? -20.768 8.087 13.474 1.00 92.38 190 ILE A O 1
ATOM 1504 N N . THR A 1 191 ? -21.254 7.897 15.655 1.00 93.81 191 THR A N 1
ATOM 1505 C CA . THR A 1 191 ? -22.197 6.780 15.491 1.00 93.81 191 THR A CA 1
ATOM 1506 C C . THR A 1 191 ? -23.345 7.144 14.545 1.00 93.81 191 THR A C 1
ATOM 1508 O O . THR A 1 191 ? -23.700 6.358 13.667 1.00 93.81 191 THR A O 1
ATOM 1511 N N . GLN A 1 192 ? -23.903 8.349 14.682 1.00 94.81 192 GLN A N 1
ATOM 1512 C CA . GLN A 1 192 ? -24.947 8.854 13.796 1.00 94.81 192 GLN A CA 1
ATOM 1513 C C . GLN A 1 192 ? -24.439 9.004 12.355 1.00 94.81 192 GLN A C 1
ATOM 1515 O O . GLN A 1 192 ? -25.070 8.486 11.437 1.00 94.81 192 GLN A O 1
ATOM 1520 N N . PHE A 1 193 ? -23.274 9.631 12.156 1.00 95.06 193 PHE A N 1
ATOM 1521 C CA . PHE A 1 193 ? -22.652 9.768 10.835 1.00 95.06 193 PHE A CA 1
ATOM 1522 C C . PHE A 1 193 ? -22.434 8.409 10.153 1.00 95.06 193 PHE A C 1
ATOM 1524 O O . PHE A 1 193 ? -22.739 8.253 8.970 1.00 95.06 193 PHE A O 1
ATOM 1531 N N . ILE A 1 194 ? -21.940 7.413 10.896 1.00 95.38 194 ILE A N 1
ATOM 1532 C CA . ILE A 1 194 ? -21.728 6.061 10.373 1.00 95.38 194 ILE A CA 1
ATOM 1533 C C . ILE A 1 194 ? -23.052 5.473 9.873 1.00 95.38 194 ILE A C 1
ATOM 1535 O O . ILE A 1 194 ? -23.128 5.031 8.727 1.00 95.38 194 ILE A O 1
ATOM 1539 N N . ASN A 1 195 ? -24.092 5.504 10.710 1.00 94.50 195 ASN A N 1
ATOM 1540 C CA . ASN A 1 195 ? -25.383 4.881 10.413 1.00 94.50 195 ASN A CA 1
ATOM 1541 C C . ASN A 1 195 ? -26.153 5.583 9.284 1.00 94.50 195 ASN A C 1
ATOM 1543 O O . ASN A 1 195 ? -26.834 4.920 8.505 1.00 94.50 195 ASN A O 1
ATOM 1547 N N . GLU A 1 196 ? -26.071 6.910 9.197 1.00 94.56 196 GLU A N 1
ATOM 1548 C CA . GLU A 1 196 ? -26.820 7.692 8.207 1.00 94.56 196 GLU A CA 1
ATOM 1549 C C . GLU A 1 196 ? -26.098 7.792 6.859 1.00 94.56 196 GLU A C 1
ATOM 1551 O O . GLU A 1 196 ? -26.751 7.857 5.815 1.00 94.56 196 GLU A O 1
ATOM 1556 N N . GLN A 1 197 ? -24.761 7.806 6.863 1.00 95.12 197 GLN A N 1
ATOM 1557 C CA . GLN A 1 197 ? -23.964 8.092 5.668 1.00 95.12 197 GLN A CA 1
ATOM 1558 C C . GLN A 1 197 ? -23.061 6.923 5.293 1.00 95.12 197 GLN A C 1
ATOM 1560 O O . GLN A 1 197 ? -23.276 6.305 4.253 1.00 95.12 197 GLN A O 1
ATOM 1565 N N . LEU A 1 198 ? -22.080 6.590 6.137 1.00 94.75 198 LEU A N 1
ATOM 1566 C CA . LEU A 1 198 ? -21.000 5.679 5.747 1.00 94.75 198 LEU A CA 1
ATOM 1567 C C . LEU A 1 198 ? -21.506 4.274 5.389 1.00 94.75 198 LEU A C 1
ATOM 1569 O O . LEU A 1 198 ? -21.059 3.706 4.400 1.00 94.75 198 LEU A O 1
ATOM 1573 N N . VAL A 1 199 ? -22.476 3.733 6.134 1.00 94.50 199 VAL A N 1
ATOM 1574 C CA . VAL A 1 199 ? -23.066 2.408 5.856 1.00 94.50 199 VAL A CA 1
ATOM 1575 C C . VAL A 1 199 ? -23.664 2.322 4.447 1.00 94.50 199 VAL A C 1
ATOM 1577 O O . VAL A 1 199 ? -23.593 1.270 3.821 1.00 94.50 199 VAL A O 1
ATOM 1580 N N . ASN A 1 200 ? -24.226 3.419 3.933 1.00 93.81 200 ASN A N 1
ATOM 1581 C CA . ASN A 1 200 ? -24.864 3.453 2.615 1.00 93.81 200 ASN A CA 1
ATOM 1582 C C . ASN A 1 200 ? -23.858 3.595 1.460 1.00 93.81 200 ASN A C 1
ATOM 1584 O O . ASN A 1 200 ? -24.237 3.450 0.299 1.00 93.81 200 ASN A O 1
ATOM 1588 N N . GLU A 1 201 ? -22.596 3.901 1.764 1.00 95.38 201 GLU A N 1
ATOM 1589 C CA . GLU A 1 201 ? -21.530 4.068 0.773 1.00 95.38 201 GLU A CA 1
ATOM 1590 C C . GLU A 1 201 ? -20.722 2.783 0.539 1.00 95.38 201 GLU A C 1
ATOM 1592 O O . GLU A 1 201 ? -20.057 2.680 -0.490 1.00 95.38 201 GLU A O 1
ATOM 1597 N N . LEU A 1 202 ? -20.762 1.823 1.472 1.00 95.88 202 LEU A N 1
ATOM 1598 C CA . LEU A 1 202 ? -19.991 0.578 1.395 1.00 95.88 202 LEU A CA 1
ATOM 1599 C C . LEU A 1 202 ? -20.815 -0.550 0.765 1.00 95.88 202 LEU A C 1
ATOM 1601 O O . LEU A 1 202 ? -22.010 -0.699 1.030 1.00 95.88 202 LEU A O 1
ATOM 1605 N N . THR A 1 203 ? -20.171 -1.362 -0.069 1.00 95.31 203 THR A N 1
ATOM 1606 C CA . THR A 1 203 ? -20.839 -2.376 -0.899 1.00 95.31 203 THR A CA 1
ATOM 1607 C C . THR A 1 203 ? -20.417 -3.806 -0.582 1.00 95.31 203 THR A C 1
ATOM 1609 O O . THR A 1 203 ? -21.232 -4.728 -0.709 1.00 95.31 203 THR A O 1
ATOM 1612 N N . GLU A 1 204 ? -19.181 -4.002 -0.128 1.00 95.50 204 GLU A N 1
ATOM 1613 C CA . GLU A 1 204 ? -18.589 -5.314 0.121 1.00 95.50 204 GLU A CA 1
ATOM 1614 C C . GLU A 1 204 ? -18.562 -5.661 1.618 1.00 95.50 204 GLU A C 1
ATOM 1616 O O . GLU A 1 204 ? -18.741 -6.830 1.980 1.00 95.50 204 GLU A O 1
ATOM 1621 N N . GLN A 1 205 ? -18.420 -4.665 2.501 1.00 96.19 205 GLN A N 1
ATOM 1622 C CA . GLN A 1 205 ? -18.361 -4.870 3.954 1.00 96.19 205 GLN A CA 1
ATOM 1623 C C . GLN A 1 205 ? -19.525 -4.257 4.744 1.00 96.19 205 GLN A C 1
ATOM 1625 O O . GLN A 1 205 ? -20.118 -3.249 4.364 1.00 96.19 205 GLN A O 1
ATOM 1630 N N . LYS A 1 206 ? -19.838 -4.865 5.893 1.00 97.44 206 LYS A N 1
ATOM 1631 C CA . LYS A 1 206 ? -20.828 -4.371 6.862 1.00 97.44 206 LYS A CA 1
ATOM 1632 C C . LYS A 1 206 ? -20.146 -3.654 8.015 1.00 97.44 206 LYS A C 1
ATOM 1634 O O . LYS A 1 206 ? -19.133 -4.134 8.513 1.00 97.44 206 LYS A O 1
ATOM 1639 N N . ILE A 1 207 ? -20.744 -2.563 8.485 1.00 97.81 207 ILE A N 1
ATOM 1640 C CA . ILE A 1 207 ? -20.219 -1.813 9.627 1.00 97.81 207 ILE A CA 1
ATOM 1641 C C . ILE A 1 207 ? -20.934 -2.217 10.916 1.00 97.81 207 ILE A C 1
ATOM 1643 O O . ILE A 1 207 ? -22.163 -2.278 10.957 1.00 97.81 207 ILE A O 1
ATOM 1647 N N . PHE A 1 208 ? -20.164 -2.433 11.980 1.00 97.00 208 PHE A N 1
ATOM 1648 C CA . PHE A 1 208 ? -20.660 -2.664 13.334 1.00 97.00 208 PHE A CA 1
ATOM 1649 C C . PHE A 1 208 ? -20.033 -1.655 14.293 1.00 97.00 208 PHE A C 1
ATOM 1651 O O . PHE A 1 208 ? -18.815 -1.617 14.450 1.00 97.00 208 PHE A O 1
ATOM 1658 N N . VAL A 1 209 ? -20.859 -0.854 14.962 1.00 96.50 209 VAL A N 1
ATOM 1659 C CA . VAL A 1 209 ? -20.380 0.141 15.929 1.00 96.50 209 VAL A CA 1
ATOM 1660 C C . VAL A 1 209 ? -20.486 -0.419 17.342 1.00 96.50 209 VAL A C 1
ATOM 1662 O O . VAL A 1 209 ? -21.553 -0.864 17.766 1.00 96.50 209 VAL A O 1
ATOM 1665 N N . HIS A 1 210 ? -19.378 -0.371 18.073 1.00 95.88 210 HIS A N 1
ATOM 1666 C CA . HIS A 1 210 ? -19.276 -0.748 19.477 1.00 95.88 210 HIS A CA 1
ATOM 1667 C C . HIS A 1 210 ? -19.082 0.503 20.326 1.00 95.88 210 HIS A C 1
ATOM 1669 O O . HIS A 1 210 ? -18.227 1.335 20.025 1.00 95.88 210 HIS A O 1
ATOM 1675 N N . SER A 1 211 ? -19.850 0.615 21.410 1.00 93.75 211 SER A N 1
ATOM 1676 C CA . SER A 1 211 ? -19.686 1.705 22.370 1.00 93.75 211 SER A CA 1
ATOM 1677 C C . SER A 1 211 ? -18.561 1.389 23.355 1.00 93.75 211 SER A C 1
ATOM 1679 O O . SER A 1 211 ? -18.598 0.354 24.022 1.00 93.75 211 SER A O 1
ATOM 1681 N N . GLY A 1 212 ? -17.575 2.277 23.456 1.00 92.94 212 GLY A N 1
ATOM 1682 C CA . GLY A 1 212 ? -16.468 2.158 24.406 1.00 92.94 212 GLY A CA 1
ATOM 1683 C C . GLY A 1 212 ? -15.300 3.075 24.057 1.00 92.94 212 GLY A C 1
ATOM 1684 O O . GLY A 1 212 ? -15.351 3.799 23.061 1.00 92.94 212 GLY A O 1
ATOM 1685 N N . SER A 1 213 ? -14.253 3.041 24.882 1.00 92.06 213 SER A N 1
ATOM 1686 C CA . SER A 1 213 ? -13.006 3.770 24.624 1.00 92.06 213 SER A CA 1
ATOM 1687 C C . SER A 1 213 ? -11.837 2.814 24.428 1.00 92.06 213 SER A C 1
ATOM 1689 O O . SER A 1 213 ? -11.643 1.894 25.220 1.00 92.06 213 SER A O 1
ATOM 1691 N N . PHE A 1 214 ? -10.997 3.067 23.425 1.00 92.81 214 PHE A N 1
ATOM 1692 C CA . PHE A 1 214 ? -9.772 2.289 23.224 1.00 92.81 214 PHE A CA 1
ATOM 1693 C C . PHE A 1 214 ? -8.691 2.594 24.279 1.00 92.81 214 PHE A C 1
ATOM 1695 O O . PHE A 1 214 ? -7.738 1.829 24.421 1.00 92.81 214 PHE A O 1
ATOM 1702 N N . THR A 1 215 ? -8.848 3.675 25.052 1.00 92.31 215 THR A N 1
ATOM 1703 C CA . THR A 1 215 ? -8.016 3.988 26.229 1.00 92.31 215 THR A CA 1
ATOM 1704 C C . THR A 1 215 ? -8.463 3.246 27.487 1.00 92.31 215 THR A C 1
ATOM 1706 O O . THR A 1 215 ? -7.834 3.363 28.536 1.00 92.31 215 THR A O 1
ATOM 1709 N N . ASN A 1 216 ? -9.534 2.452 27.405 1.00 93.88 216 ASN A N 1
ATOM 1710 C CA . ASN A 1 216 ? -10.005 1.603 28.486 1.00 93.88 216 ASN A CA 1
ATOM 1711 C C . ASN A 1 216 ? -9.763 0.128 28.147 1.00 93.88 216 ASN A C 1
ATOM 1713 O O . ASN A 1 216 ? -10.439 -0.458 27.299 1.00 93.88 216 ASN A O 1
ATOM 1717 N N . LYS A 1 217 ? -8.841 -0.506 28.877 1.00 92.88 217 LYS A N 1
ATOM 1718 C CA . LYS A 1 217 ? -8.505 -1.925 28.700 1.00 92.88 217 LYS A CA 1
ATOM 1719 C C . LYS A 1 217 ? -9.719 -2.853 28.801 1.00 92.88 217 LYS A C 1
ATOM 1721 O O . LYS A 1 217 ? -9.814 -3.805 28.037 1.00 92.88 217 LYS A O 1
ATOM 1726 N N . PHE A 1 218 ? -10.665 -2.560 29.695 1.00 93.62 218 PHE A N 1
ATOM 1727 C CA . PHE A 1 218 ? -11.858 -3.391 29.873 1.00 93.62 218 PHE A CA 1
ATOM 1728 C C . PHE A 1 218 ? -12.782 -3.353 28.650 1.00 93.62 218 PHE A C 1
ATOM 1730 O O . PHE A 1 218 ? -13.425 -4.349 28.334 1.00 93.62 218 PHE A O 1
ATOM 1737 N N . ASP A 1 219 ? -12.849 -2.224 27.939 1.00 95.50 219 ASP A N 1
ATOM 1738 C CA . ASP A 1 219 ? -13.644 -2.129 26.712 1.00 95.50 219 ASP A CA 1
ATOM 1739 C C . ASP A 1 219 ? -12.983 -2.895 25.560 1.00 95.50 219 ASP A C 1
ATOM 1741 O O . ASP A 1 219 ? -13.682 -3.575 24.810 1.00 95.50 219 ASP A O 1
ATOM 1745 N N . LEU A 1 220 ? -11.647 -2.878 25.474 1.00 94.19 220 LEU A N 1
ATOM 1746 C CA . LEU A 1 220 ? -10.894 -3.718 24.536 1.00 94.19 220 LEU A CA 1
ATOM 1747 C C . LEU A 1 220 ? -11.077 -5.216 24.829 1.00 94.19 220 LEU A C 1
ATOM 1749 O O . LEU A 1 220 ? -11.280 -5.993 23.904 1.00 94.19 220 LEU A O 1
ATOM 1753 N N . GLU A 1 221 ? -11.060 -5.624 26.101 1.00 91.62 221 GLU A N 1
ATOM 1754 C CA . GLU A 1 221 ? -11.234 -7.026 26.516 1.00 91.62 221 GLU A CA 1
ATOM 1755 C C . GLU A 1 221 ? -12.649 -7.574 26.256 1.00 91.62 221 GLU A C 1
ATOM 1757 O O . GLU A 1 221 ? -12.821 -8.785 26.109 1.00 91.62 221 GLU A O 1
ATOM 1762 N N . LYS A 1 222 ? -13.671 -6.711 26.152 1.00 93.62 222 LYS A N 1
ATOM 1763 C CA . LYS A 1 222 ? -15.018 -7.119 25.702 1.00 93.62 222 LYS A CA 1
ATOM 1764 C C . LYS A 1 222 ? -15.055 -7.476 24.220 1.00 93.62 222 LYS A C 1
ATOM 1766 O O . LYS A 1 222 ? -15.948 -8.209 23.791 1.00 93.62 222 LYS A O 1
ATOM 1771 N N . LEU A 1 223 ? -14.138 -6.925 23.425 1.00 93.00 223 LEU A N 1
ATOM 1772 C CA . LEU A 1 223 ? -14.031 -7.249 22.013 1.00 93.00 223 LEU A CA 1
ATOM 1773 C C . LEU A 1 223 ? -13.331 -8.601 21.869 1.00 93.00 223 LEU A C 1
ATOM 1775 O O . LEU A 1 223 ? -12.316 -8.874 22.503 1.00 93.00 223 LEU A O 1
ATOM 1779 N N . ASN A 1 224 ? -13.834 -9.450 20.974 1.00 90.62 224 ASN A N 1
ATOM 1780 C CA . ASN A 1 224 ? -13.142 -10.684 20.613 1.00 90.62 224 ASN A CA 1
ATOM 1781 C C . ASN A 1 224 ? -11.965 -10.370 19.667 1.00 90.62 224 ASN A C 1
ATOM 1783 O O . ASN A 1 224 ? -12.049 -10.638 18.467 1.00 90.62 224 ASN A O 1
ATOM 1787 N N . LEU A 1 225 ? -10.900 -9.750 20.192 1.00 92.25 225 LEU A N 1
ATOM 1788 C CA . LEU A 1 225 ? -9.799 -9.175 19.402 1.00 92.25 225 LEU A CA 1
ATOM 1789 C C . LEU A 1 225 ? -9.136 -10.186 18.452 1.00 92.25 225 LEU A C 1
ATOM 1791 O O . LEU A 1 225 ? -8.846 -9.859 17.308 1.00 92.25 225 LEU A O 1
ATOM 1795 N N . PHE A 1 226 ? -8.997 -11.442 18.878 1.00 91.94 226 PHE A N 1
ATOM 1796 C CA . PHE A 1 226 ? -8.409 -12.530 18.080 1.00 91.94 226 PHE A CA 1
ATOM 1797 C C . PHE A 1 226 ? -9.284 -13.007 16.911 1.00 91.94 226 PHE A C 1
ATOM 1799 O O . PHE A 1 226 ? -8.867 -13.865 16.132 1.00 91.94 226 PHE A O 1
ATOM 1806 N N . SER A 1 227 ? -10.508 -12.487 16.799 1.00 92.00 227 SER A N 1
ATOM 1807 C CA . SER A 1 227 ? -11.404 -12.757 15.674 1.00 92.00 227 SER A CA 1
ATOM 1808 C C . SER A 1 227 ? -11.278 -11.754 14.529 1.00 92.00 227 SER A C 1
ATOM 1810 O O . SER A 1 227 ? -11.901 -11.974 13.489 1.00 92.00 227 SER A O 1
ATOM 1812 N N . TYR A 1 228 ? -10.506 -10.682 14.729 1.00 93.44 228 TYR A N 1
ATOM 1813 C CA . TYR A 1 228 ? -10.165 -9.712 13.698 1.00 93.44 228 TYR A CA 1
ATOM 1814 C C . TYR A 1 228 ? -8.852 -10.097 13.023 1.00 93.44 228 TYR A C 1
ATOM 1816 O O . TYR A 1 228 ? -7.944 -10.635 13.658 1.00 93.44 228 TYR A O 1
ATOM 1824 N N . ASP A 1 229 ? -8.753 -9.809 11.734 1.00 89.31 229 ASP A N 1
ATOM 1825 C CA . ASP A 1 229 ? -7.528 -9.994 10.962 1.00 89.31 229 ASP A CA 1
ATOM 1826 C C . ASP A 1 229 ? -6.583 -8.802 11.176 1.00 89.31 229 ASP A C 1
ATOM 1828 O O . ASP A 1 229 ? -5.377 -8.978 11.396 1.00 89.31 229 ASP A O 1
ATOM 1832 N N . TYR A 1 230 ? -7.154 -7.591 11.206 1.00 90.12 230 TYR A N 1
ATOM 1833 C CA . TYR A 1 230 ? -6.419 -6.333 11.318 1.00 90.12 230 TYR A CA 1
ATOM 1834 C C . TYR A 1 230 ? -7.060 -5.377 12.329 1.00 90.12 230 TYR A C 1
ATOM 1836 O O . TYR A 1 230 ? -8.283 -5.217 12.370 1.00 90.12 230 TYR A O 1
ATOM 1844 N N . VAL A 1 231 ? -6.215 -4.709 13.118 1.00 93.69 231 VAL A N 1
ATOM 1845 C CA . VAL A 1 231 ? -6.604 -3.642 14.048 1.00 93.69 231 VAL A CA 1
ATOM 1846 C C . VAL A 1 231 ? -5.970 -2.334 13.587 1.00 93.69 231 VAL A C 1
ATOM 1848 O O . VAL A 1 231 ? -4.752 -2.225 13.496 1.00 93.69 231 VAL A O 1
ATOM 1851 N N . ILE A 1 232 ? -6.796 -1.338 13.292 1.00 94.88 232 ILE A N 1
ATOM 1852 C CA . ILE A 1 232 ? -6.397 -0.005 12.844 1.00 94.88 232 ILE A CA 1
ATOM 1853 C C . ILE A 1 232 ? -6.678 0.966 13.985 1.00 94.88 232 ILE A C 1
ATOM 1855 O O . ILE A 1 232 ? -7.828 1.196 14.337 1.00 94.88 232 ILE A O 1
ATOM 1859 N N . LEU A 1 233 ? -5.632 1.534 14.561 1.00 94.12 233 LEU A N 1
ATOM 1860 C CA . LEU A 1 233 ? -5.673 2.518 15.626 1.00 94.12 233 LEU A CA 1
ATOM 1861 C C . LEU A 1 233 ? -5.423 3.907 15.045 1.00 94.12 233 LEU A C 1
ATOM 1863 O O . LEU A 1 233 ? -4.372 4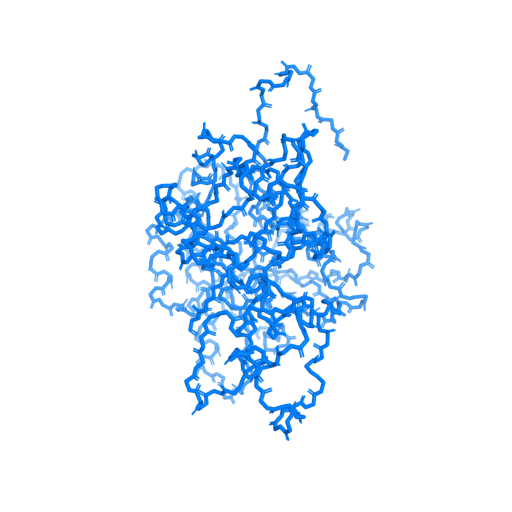.175 14.464 1.00 94.12 233 LEU A O 1
ATOM 1867 N N . LEU A 1 234 ? -6.396 4.791 15.204 1.00 92.25 234 LEU A N 1
ATOM 1868 C CA . LEU A 1 234 ? -6.328 6.170 14.755 1.00 92.25 234 LEU A CA 1
ATOM 1869 C C . LEU A 1 234 ? -6.310 7.088 15.968 1.00 92.25 234 LEU A C 1
ATOM 1871 O O . LEU A 1 234 ? -7.190 7.007 16.825 1.00 92.25 234 LEU A O 1
ATOM 1875 N N . ALA A 1 235 ? -5.346 8.005 15.996 1.00 88.12 235 ALA A N 1
ATOM 1876 C CA . ALA A 1 235 ? -5.352 9.103 16.947 1.00 88.12 235 ALA A CA 1
ATOM 1877 C C . ALA A 1 235 ? -6.648 9.913 16.779 1.00 88.12 235 ALA A C 1
ATOM 1879 O O . ALA A 1 235 ? -6.929 10.423 15.682 1.00 88.12 235 ALA A O 1
ATOM 1880 N N . ASN A 1 236 ? -7.441 9.987 17.854 1.00 84.25 236 ASN A N 1
ATOM 1881 C CA . ASN A 1 236 ? -8.678 10.761 17.885 1.00 84.25 236 ASN A CA 1
ATOM 1882 C C . ASN A 1 236 ? -8.376 12.219 17.546 1.00 84.25 236 ASN A C 1
ATOM 1884 O O . ASN A 1 236 ? -7.407 12.800 18.027 1.00 84.25 236 ASN A O 1
ATOM 1888 N N . GLU A 1 237 ? -9.217 12.822 16.716 1.00 70.94 237 GLU A N 1
ATOM 1889 C CA . GLU A 1 237 ? -9.093 14.237 16.378 1.00 70.94 237 GLU A CA 1
ATOM 1890 C C . GLU A 1 237 ? -10.253 14.996 17.024 1.00 70.94 237 GLU A C 1
ATOM 1892 O O . GLU A 1 237 ? -11.328 15.107 16.437 1.00 70.94 237 GLU A O 1
ATOM 1897 N N . GLU A 1 238 ? -10.050 15.492 18.250 1.00 56.88 238 GLU A N 1
ATOM 1898 C CA . GLU A 1 238 ? -11.070 16.294 18.945 1.00 56.88 238 GLU A CA 1
ATOM 1899 C C . GLU A 1 238 ? -10.933 17.810 18.689 1.00 56.88 238 GLU A C 1
ATOM 1901 O O . GLU A 1 238 ? -11.938 18.511 18.754 1.00 56.88 238 GLU A O 1
ATOM 1906 N N . SER A 1 239 ? -9.753 18.333 18.304 1.00 50.72 239 SER A N 1
ATOM 1907 C CA . SER A 1 239 ? -9.560 19.606 17.561 1.00 50.72 239 SER A CA 1
ATOM 1908 C C . SER A 1 239 ? -8.069 19.889 17.258 1.00 50.72 239 SER A C 1
ATOM 1910 O O . SER A 1 239 ? -7.191 19.183 17.737 1.00 50.72 239 SER A O 1
ATOM 1912 N N . GLU A 1 240 ? -7.766 20.926 16.461 1.00 50.88 240 GLU A N 1
ATOM 1913 C CA . GLU A 1 240 ? -6.422 21.269 15.933 1.00 50.88 240 GLU A CA 1
ATOM 1914 C C . GLU A 1 240 ? -5.464 21.955 16.944 1.00 50.88 240 GLU A C 1
ATOM 1916 O O . GLU A 1 240 ? -4.485 22.590 16.550 1.00 50.88 240 GLU A O 1
ATOM 1921 N N . GLN A 1 241 ? -5.721 21.881 18.254 1.00 54.88 241 GLN A N 1
ATOM 1922 C CA . GLN A 1 241 ? -4.845 22.511 19.254 1.00 54.88 241 GLN A CA 1
ATOM 1923 C C . GLN A 1 241 ? -3.632 21.623 19.573 1.00 54.88 241 GLN A C 1
ATOM 1925 O O . GLN A 1 241 ? -3.778 20.425 19.780 1.00 54.88 241 GLN A O 1
ATOM 1930 N N . GLN A 1 242 ? -2.436 22.215 19.685 1.00 55.84 242 GLN A N 1
ATOM 1931 C CA . GLN A 1 242 ? -1.170 21.491 19.900 1.00 55.84 242 GLN A CA 1
ATOM 1932 C C . GLN A 1 242 ? -1.195 20.533 21.110 1.00 55.84 242 GLN A C 1
ATOM 1934 O O . GLN A 1 242 ? -0.674 19.427 21.017 1.00 55.84 242 GLN A O 1
ATOM 1939 N N . ASN A 1 243 ? -1.837 20.928 22.218 1.00 60.94 243 ASN A N 1
ATOM 1940 C CA . ASN A 1 243 ? -1.968 20.082 23.414 1.00 60.94 243 ASN A CA 1
ATOM 1941 C C . ASN A 1 243 ? -2.768 18.798 23.132 1.00 60.94 243 ASN A C 1
ATOM 1943 O O . ASN A 1 243 ? -2.480 17.755 23.706 1.00 60.94 243 ASN A O 1
ATOM 1947 N N . LEU A 1 244 ? -3.718 18.852 22.197 1.00 70.38 244 LEU A N 1
ATOM 1948 C CA . LEU A 1 244 ? -4.566 17.716 21.838 1.00 70.38 244 LEU A CA 1
ATOM 1949 C C . LEU A 1 244 ? -3.844 16.715 20.930 1.00 70.38 244 LEU A C 1
ATOM 1951 O O . LEU A 1 244 ? -4.213 15.548 20.902 1.00 70.38 244 LEU A O 1
ATOM 1955 N N . ILE A 1 245 ? -2.799 17.145 20.213 1.00 78.31 245 ILE A N 1
ATOM 1956 C CA . ILE A 1 245 ? -1.966 16.246 19.401 1.00 78.31 245 ILE A CA 1
ATOM 1957 C C . ILE A 1 245 ? -1.145 15.322 20.307 1.00 78.31 245 ILE A C 1
ATOM 1959 O O . ILE A 1 245 ? -1.101 14.113 20.081 1.00 78.31 245 ILE A O 1
ATOM 1963 N N . GLU A 1 246 ? -0.505 15.881 21.339 1.00 80.75 246 GLU A N 1
ATOM 1964 C CA . GLU A 1 246 ? 0.275 15.091 22.299 1.00 80.75 246 GLU A CA 1
ATOM 1965 C C . GLU A 1 246 ? -0.623 14.147 23.109 1.00 80.75 246 GLU A C 1
ATOM 1967 O O . GLU A 1 246 ? -0.258 12.990 23.324 1.00 80.75 246 GLU A O 1
ATOM 1972 N N . GLU A 1 247 ? -1.813 14.609 23.504 1.00 84.56 247 GLU A N 1
ATOM 1973 C CA . GLU A 1 247 ? -2.817 13.779 24.175 1.00 84.56 247 GLU A CA 1
ATOM 1974 C C . GLU A 1 247 ? -3.284 12.622 23.280 1.00 84.56 247 GLU A C 1
ATOM 1976 O O . GLU A 1 247 ? -3.226 11.471 23.711 1.00 84.56 247 GLU A O 1
ATOM 1981 N N . ALA A 1 248 ? -3.651 12.885 22.021 1.00 86.56 248 ALA A N 1
ATOM 1982 C CA . ALA A 1 248 ? -4.116 11.848 21.099 1.00 86.56 248 ALA A CA 1
ATOM 1983 C C . ALA A 1 248 ? -3.053 10.762 20.840 1.00 86.56 248 ALA A C 1
ATOM 1985 O O . ALA A 1 248 ? -3.364 9.569 20.818 1.00 86.56 248 ALA A O 1
ATOM 1986 N N . ASP A 1 249 ? -1.781 11.145 20.701 1.00 87.50 249 ASP A N 1
ATOM 1987 C CA . ASP A 1 249 ? -0.688 10.178 20.574 1.00 87.50 249 ASP A CA 1
ATOM 1988 C C . ASP A 1 249 ? -0.456 9.380 21.865 1.00 87.50 249 ASP A C 1
ATOM 1990 O O . ASP A 1 249 ? -0.148 8.185 21.804 1.00 87.50 249 ASP A O 1
ATOM 1994 N N . ALA A 1 250 ? -0.599 10.009 23.036 1.00 88.88 250 ALA A N 1
ATOM 1995 C CA . ALA A 1 250 ? -0.491 9.322 24.320 1.00 88.88 250 ALA A CA 1
ATOM 1996 C C . ALA A 1 250 ? -1.600 8.271 24.486 1.00 88.88 250 ALA A C 1
ATOM 1998 O O . ALA A 1 250 ? -1.322 7.149 24.917 1.00 88.88 250 ALA A O 1
ATOM 1999 N N . GLU A 1 251 ? -2.833 8.592 24.083 1.00 90.88 251 GLU A N 1
ATOM 2000 C CA . GLU A 1 251 ? -3.942 7.636 24.032 1.00 90.88 251 GLU A CA 1
ATOM 2001 C C . GLU A 1 251 ? -3.618 6.442 23.123 1.00 90.88 251 GLU A C 1
ATOM 2003 O O . GLU A 1 251 ? -3.823 5.287 23.516 1.00 90.88 251 GLU A O 1
ATOM 2008 N N . CYS A 1 252 ? -3.055 6.700 21.937 1.00 91.19 252 CYS A N 1
ATOM 2009 C CA . CYS A 1 252 ? -2.609 5.648 21.027 1.00 91.19 252 CYS A CA 1
ATOM 2010 C C . CYS A 1 252 ? -1.533 4.755 21.662 1.00 91.19 252 CYS A C 1
ATOM 2012 O O . CYS A 1 252 ? -1.638 3.530 21.608 1.00 91.19 252 CYS A O 1
ATOM 2014 N N . LEU A 1 253 ? -0.518 5.339 22.308 1.00 90.25 253 LEU A N 1
ATOM 2015 C CA . LEU A 1 253 ? 0.535 4.580 22.994 1.00 90.25 253 LEU A CA 1
ATOM 2016 C C . LEU A 1 253 ? -0.027 3.686 24.102 1.00 90.25 253 LEU A C 1
ATOM 2018 O O . LEU A 1 253 ? 0.354 2.520 24.205 1.00 90.25 253 LEU A O 1
ATOM 2022 N N . ILE A 1 254 ? -0.952 4.210 24.909 1.00 91.75 254 ILE A N 1
ATOM 2023 C CA . ILE A 1 254 ? -1.633 3.442 25.957 1.00 91.75 254 ILE A CA 1
ATOM 2024 C C . ILE A 1 254 ? -2.390 2.259 25.342 1.00 91.75 254 ILE A C 1
ATOM 2026 O O . ILE A 1 254 ? -2.273 1.132 25.826 1.00 91.75 254 ILE A O 1
ATOM 2030 N N . CYS A 1 255 ? -3.119 2.490 24.249 1.00 93.12 255 CYS A N 1
ATOM 2031 C CA . CYS A 1 255 ? -3.845 1.438 23.546 1.00 93.12 255 CYS A CA 1
ATOM 2032 C C . CYS A 1 255 ? -2.916 0.346 23.012 1.00 93.12 255 CYS A C 1
ATOM 2034 O O . CYS A 1 255 ? -3.173 -0.836 23.232 1.00 93.12 255 CYS A O 1
ATOM 2036 N N . LEU A 1 256 ? -1.804 0.727 22.375 1.00 91.44 256 LEU A N 1
ATOM 2037 C CA . LEU A 1 256 ? -0.797 -0.215 21.881 1.00 91.44 256 LEU A CA 1
ATOM 2038 C C . LEU A 1 256 ? -0.242 -1.094 23.008 1.00 91.44 256 LEU A C 1
ATOM 2040 O O . LEU A 1 256 ? -0.118 -2.306 22.838 1.00 91.44 256 LEU A O 1
ATOM 2044 N N . LEU A 1 257 ? 0.027 -0.513 24.182 1.00 89.62 257 LEU A N 1
ATOM 2045 C CA . LEU A 1 257 ? 0.456 -1.273 25.359 1.00 89.62 257 LEU A CA 1
ATOM 2046 C C . LEU A 1 257 ? -0.621 -2.255 25.839 1.00 89.62 257 LEU A C 1
ATOM 2048 O O . LEU A 1 257 ? -0.292 -3.382 26.206 1.00 89.62 257 LEU A O 1
ATOM 2052 N N . TYR A 1 258 ? -1.898 -1.865 25.823 1.00 92.38 258 TYR A N 1
ATOM 2053 C CA . TYR A 1 258 ? -2.994 -2.770 26.177 1.00 92.38 258 TYR A CA 1
ATOM 2054 C C . TYR A 1 258 ? -3.172 -3.903 25.175 1.00 92.38 258 TYR A C 1
ATOM 2056 O O . TYR A 1 258 ? -3.305 -5.050 25.597 1.00 92.38 258 TYR A O 1
ATOM 2064 N N . LEU A 1 259 ? -3.147 -3.610 23.873 1.00 91.38 259 LEU A N 1
ATOM 2065 C CA . LEU A 1 259 ? -3.224 -4.629 22.827 1.00 91.38 259 LEU A CA 1
ATOM 2066 C C . LEU A 1 259 ? -2.077 -5.630 22.976 1.00 91.38 259 LEU A C 1
ATOM 2068 O O . LEU A 1 259 ? -2.313 -6.835 22.927 1.00 91.38 259 LEU A O 1
ATOM 2072 N N . LYS A 1 260 ? -0.866 -5.142 23.258 1.00 86.88 260 LYS A N 1
ATOM 2073 C CA . LYS A 1 260 ? 0.294 -5.995 23.500 1.00 86.88 260 LYS A CA 1
ATOM 2074 C C . LYS A 1 260 ? 0.148 -6.856 24.754 1.00 86.88 260 LYS A C 1
ATOM 2076 O O . LYS A 1 260 ? 0.347 -8.060 24.670 1.00 86.88 260 LYS A O 1
ATOM 2081 N N . ASP A 1 261 ? -0.268 -6.285 25.886 1.00 88.50 261 ASP A N 1
ATOM 2082 C CA . ASP A 1 261 ? -0.529 -7.056 27.113 1.00 88.50 261 ASP A CA 1
ATOM 2083 C C . ASP A 1 261 ? -1.589 -8.150 26.890 1.00 88.50 261 ASP A C 1
ATOM 2085 O O . ASP A 1 261 ? -1.467 -9.248 27.431 1.00 88.50 261 ASP A O 1
ATOM 2089 N N . ILE A 1 262 ? -2.616 -7.877 26.076 1.00 89.62 262 ILE A N 1
ATOM 2090 C CA . ILE A 1 262 ? -3.641 -8.865 25.713 1.00 89.62 262 ILE A CA 1
ATOM 2091 C C . ILE A 1 262 ? -3.055 -9.973 24.826 1.00 89.62 262 ILE A C 1
ATOM 2093 O O . ILE A 1 262 ? -3.351 -11.146 25.061 1.00 89.62 262 ILE A O 1
ATOM 2097 N N . ILE A 1 263 ? -2.223 -9.626 23.838 1.00 87.69 263 ILE A N 1
ATOM 2098 C CA . ILE A 1 263 ? -1.533 -10.598 22.976 1.00 87.69 263 ILE A CA 1
ATOM 2099 C C . ILE A 1 263 ? -0.595 -11.477 23.813 1.00 87.69 263 ILE A C 1
ATOM 2101 O O . ILE A 1 263 ? -0.718 -12.699 23.758 1.00 87.69 263 ILE A O 1
ATOM 2105 N N . ASP A 1 264 ? 0.265 -10.878 24.641 1.00 86.44 264 ASP A N 1
ATOM 2106 C CA . ASP A 1 264 ? 1.272 -11.573 25.456 1.00 86.44 264 ASP A CA 1
ATOM 2107 C C . ASP A 1 264 ? 0.640 -12.522 26.489 1.00 86.44 264 ASP A C 1
ATOM 2109 O O . ASP A 1 264 ? 1.200 -13.569 26.814 1.00 86.44 264 ASP A O 1
ATOM 2113 N N . LYS A 1 265 ? -0.544 -12.178 27.013 1.00 87.06 265 LYS A N 1
ATOM 2114 C CA . LYS A 1 265 ? -1.306 -13.036 27.939 1.00 87.06 265 LYS A CA 1
ATOM 2115 C C . LYS A 1 265 ? -2.118 -14.116 27.242 1.00 87.06 265 LYS A C 1
ATOM 2117 O O . LYS A 1 265 ? -2.614 -15.028 27.909 1.00 87.06 265 LYS A O 1
ATOM 2122 N N . SER A 1 266 ? -2.309 -14.012 25.933 1.00 81.19 266 SER A N 1
ATOM 2123 C CA . SER A 1 266 ? -3.043 -15.020 25.190 1.00 81.19 266 SER A CA 1
ATOM 2124 C C . SER A 1 266 ? -2.137 -16.208 24.883 1.00 81.19 266 SER A C 1
ATOM 2126 O O . SER A 1 266 ? -1.071 -16.066 24.298 1.00 81.19 266 SER A O 1
ATOM 2128 N N . ASN A 1 267 ? -2.594 -17.414 25.213 1.00 73.00 267 ASN A N 1
ATOM 2129 C CA . ASN A 1 267 ? -1.978 -18.651 24.718 1.00 73.00 267 ASN A CA 1
ATOM 2130 C C . ASN A 1 267 ? -2.429 -18.964 23.274 1.00 73.00 267 ASN A C 1
ATOM 2132 O O . ASN A 1 267 ? -2.478 -20.128 22.879 1.00 73.00 267 ASN A O 1
ATOM 2136 N N . ASN A 1 268 ? -2.853 -17.953 22.509 1.00 68.38 268 ASN A N 1
ATOM 2137 C CA . ASN A 1 268 ? -3.386 -18.140 21.166 1.00 68.38 268 ASN A CA 1
ATOM 2138 C C . ASN A 1 268 ? -2.244 -18.228 20.152 1.00 68.38 268 ASN A C 1
ATOM 2140 O O . ASN A 1 268 ? -1.368 -17.373 20.111 1.00 68.38 268 ASN A O 1
ATOM 2144 N N . GLU A 1 269 ? -2.312 -19.216 19.260 1.00 64.06 269 GLU A N 1
ATOM 2145 C CA . GLU A 1 269 ? -1.410 -19.301 18.101 1.00 64.06 269 GLU A CA 1
ATOM 2146 C C . GLU A 1 269 ? -1.719 -18.222 17.045 1.00 64.06 269 GLU A C 1
ATOM 2148 O O . GLU A 1 269 ? -0.876 -17.895 16.210 1.00 64.06 269 GLU A O 1
ATOM 2153 N N . ARG A 1 270 ? -2.935 -17.656 17.071 1.00 67.75 270 ARG A N 1
ATOM 2154 C CA . ARG A 1 270 ? -3.379 -16.611 16.142 1.00 67.75 270 ARG A CA 1
ATOM 2155 C C . ARG A 1 270 ? -3.121 -15.227 16.731 1.00 67.75 270 ARG A C 1
ATOM 2157 O O . ARG A 1 270 ? -3.647 -14.901 17.790 1.00 67.75 270 ARG A O 1
ATOM 2164 N N . THR A 1 271 ? -2.393 -14.398 15.988 1.00 75.69 271 THR A N 1
ATOM 2165 C CA . THR A 1 271 ? -2.232 -12.963 16.253 1.00 75.69 271 THR A CA 1
ATOM 2166 C C . THR A 1 271 ? -2.995 -12.137 15.218 1.00 75.69 271 THR A C 1
ATOM 2168 O O . THR A 1 271 ? -3.271 -12.613 14.115 1.00 75.69 271 THR A O 1
ATOM 2171 N N . PHE A 1 272 ? -3.331 -10.898 15.568 1.00 82.88 272 PHE A N 1
ATOM 2172 C CA . PHE A 1 272 ? -3.803 -9.876 14.631 1.00 82.88 272 PHE A CA 1
ATOM 2173 C C . PHE A 1 272 ? -2.672 -8.877 14.369 1.00 82.88 272 PHE A C 1
ATOM 2175 O O . PHE A 1 272 ? -1.754 -8.762 15.179 1.00 82.88 272 PHE A O 1
ATOM 2182 N N . SER A 1 273 ? -2.704 -8.191 13.227 1.00 82.94 273 SER A N 1
ATOM 2183 C CA . SER A 1 273 ? -1.693 -7.164 12.912 1.00 82.94 273 SER A CA 1
ATOM 2184 C C . SER A 1 273 ? -2.224 -5.789 13.301 1.00 82.94 273 SER A C 1
ATOM 2186 O O . SER A 1 273 ? -3.400 -5.512 13.044 1.00 82.94 273 SER A O 1
ATOM 2188 N N . ILE A 1 274 ? -1.385 -4.938 13.896 1.00 88.12 274 ILE A N 1
ATOM 2189 C CA . ILE A 1 274 ? -1.793 -3.598 14.320 1.00 88.12 274 ILE A CA 1
ATOM 2190 C C . ILE A 1 274 ? -1.202 -2.554 13.373 1.00 88.12 274 ILE A C 1
ATOM 2192 O O . ILE A 1 274 ? -0.033 -2.603 12.982 1.00 88.12 274 ILE A O 1
ATOM 2196 N N . ILE A 1 275 ? -2.034 -1.585 13.003 1.00 90.38 275 ILE A N 1
ATOM 2197 C CA . ILE A 1 275 ? -1.608 -0.346 12.363 1.00 90.38 275 ILE A CA 1
ATOM 2198 C C . ILE A 1 275 ? -1.996 0.807 13.242 1.00 90.38 275 ILE A C 1
ATOM 2200 O O . ILE A 1 275 ? -3.155 0.907 13.621 1.00 90.38 275 ILE A O 1
ATOM 2204 N N . ALA A 1 276 ? -1.050 1.691 13.516 1.00 89.88 276 ALA A N 1
ATOM 2205 C CA . ALA A 1 276 ? -1.302 2.905 14.264 1.00 89.88 276 ALA A CA 1
ATOM 2206 C C . ALA A 1 276 ? -0.990 4.130 13.411 1.00 89.88 276 ALA A C 1
ATOM 2208 O O . ALA A 1 276 ? 0.059 4.211 12.773 1.00 89.88 276 ALA A O 1
ATOM 2209 N N . GLU A 1 277 ? -1.884 5.107 13.427 1.00 88.81 277 GLU A N 1
ATOM 2210 C CA . GLU A 1 277 ? -1.577 6.464 13.005 1.00 88.81 277 GLU A CA 1
ATOM 2211 C C . GLU A 1 277 ? -1.249 7.315 14.229 1.00 88.81 277 GLU A C 1
ATOM 2213 O O . GLU A 1 277 ? -1.987 7.314 15.217 1.00 88.81 277 GLU A O 1
ATOM 2218 N N . MET A 1 278 ? -0.148 8.056 14.136 1.00 86.38 278 MET A N 1
ATOM 2219 C CA . MET A 1 278 ? 0.302 8.990 15.163 1.00 86.38 278 MET A CA 1
ATOM 2220 C C . MET A 1 278 ? 0.759 10.290 14.504 1.00 86.38 278 MET A C 1
ATOM 2222 O O . MET A 1 278 ? 1.167 10.297 13.340 1.00 86.38 278 MET A O 1
ATOM 2226 N N . TYR A 1 279 ? 0.707 11.391 15.242 1.00 84.00 279 TYR A N 1
ATOM 2227 C CA . TYR A 1 279 ? 1.008 12.728 14.737 1.00 84.00 279 TYR A CA 1
ATOM 2228 C C . TYR A 1 279 ? 2.421 13.214 15.073 1.00 84.00 279 TYR A C 1
ATOM 2230 O O . TYR A 1 279 ? 2.942 14.062 14.353 1.00 84.00 279 TYR A O 1
ATOM 2238 N N . ASP A 1 280 ? 3.065 12.698 16.124 1.00 83.50 280 ASP A N 1
ATOM 2239 C CA . ASP A 1 280 ? 4.439 13.040 16.497 1.00 83.50 280 ASP A CA 1
ATOM 2240 C C . ASP A 1 280 ? 5.409 11.896 16.171 1.00 83.50 280 ASP A C 1
ATOM 2242 O O . ASP A 1 280 ? 5.262 10.741 16.589 1.00 83.50 280 ASP A O 1
ATOM 2246 N N . ILE A 1 281 ? 6.482 12.229 15.454 1.00 81.81 281 ILE A N 1
ATOM 2247 C CA . ILE A 1 281 ? 7.533 11.275 15.100 1.00 81.81 281 ILE A CA 1
ATOM 2248 C C . ILE A 1 281 ? 8.268 10.689 16.313 1.00 81.81 281 ILE A C 1
ATOM 2250 O O . ILE A 1 281 ? 8.709 9.540 16.265 1.00 81.81 281 ILE A O 1
ATOM 2254 N N . ARG A 1 282 ? 8.397 11.443 17.409 1.00 83.69 282 ARG A N 1
ATOM 2255 C CA . ARG A 1 282 ? 9.018 10.983 18.660 1.00 83.69 282 ARG A CA 1
ATOM 2256 C C . ARG A 1 282 ? 8.202 9.841 19.259 1.00 83.69 282 ARG A C 1
ATOM 2258 O O . ARG A 1 282 ? 8.767 8.821 19.653 1.00 83.69 282 ARG A O 1
ATOM 2265 N N . ASN A 1 283 ? 6.878 9.970 19.238 1.00 82.62 283 ASN A N 1
ATOM 2266 C CA . ASN A 1 283 ? 5.963 8.943 19.724 1.00 82.62 283 ASN A CA 1
ATOM 2267 C C . ASN A 1 283 ? 5.935 7.729 18.787 1.00 82.62 283 ASN A C 1
ATOM 2269 O O . 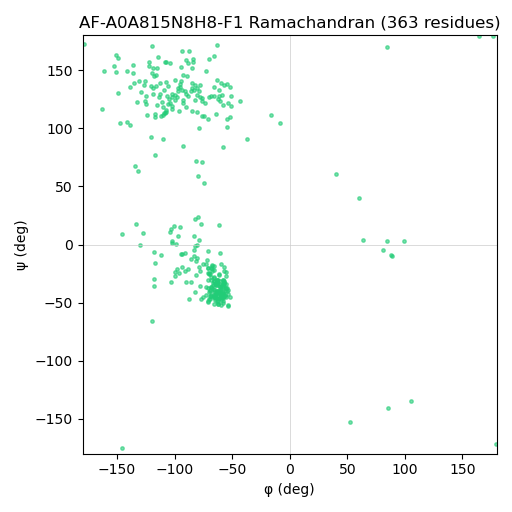ASN A 1 283 ? 5.982 6.594 19.265 1.00 82.62 283 ASN A O 1
ATOM 2273 N N . CYS A 1 284 ? 6.019 7.947 17.468 1.00 80.00 284 CYS A N 1
ATOM 2274 C CA . CYS A 1 284 ? 6.202 6.861 16.500 1.00 80.00 284 CYS A CA 1
ATOM 2275 C C . CYS A 1 284 ? 7.452 6.017 16.816 1.00 80.00 284 CYS A C 1
ATOM 2277 O O . CYS A 1 284 ? 7.417 4.790 16.762 1.00 80.00 284 CYS A O 1
ATOM 2279 N N . GLN A 1 285 ? 8.576 6.656 17.166 1.00 79.38 285 GLN A N 1
ATOM 2280 C CA . GLN A 1 285 ? 9.816 5.949 17.515 1.00 79.38 285 GLN A CA 1
ATOM 2281 C C . GLN A 1 285 ? 9.686 5.122 18.802 1.00 79.38 285 GLN A C 1
ATOM 2283 O O . GLN A 1 285 ? 10.242 4.025 18.877 1.00 79.38 285 GLN A O 1
ATOM 2288 N N . LEU A 1 286 ? 8.965 5.627 19.807 1.00 78.38 286 LEU A N 1
ATOM 2289 C CA . LEU A 1 286 ? 8.687 4.893 21.047 1.00 78.38 286 LEU A CA 1
ATOM 2290 C C . LEU A 1 286 ? 7.816 3.660 20.783 1.00 78.38 286 LEU A C 1
ATOM 2292 O O . LEU A 1 286 ? 8.123 2.561 21.255 1.00 78.38 286 LEU A O 1
ATOM 2296 N N . ALA A 1 287 ? 6.773 3.830 19.978 1.00 76.12 287 ALA A N 1
ATOM 2297 C CA . ALA A 1 287 ? 5.875 2.752 19.609 1.00 76.12 287 ALA A CA 1
ATOM 2298 C C . ALA A 1 287 ? 6.587 1.680 18.760 1.00 76.12 287 ALA A C 1
ATOM 2300 O O . ALA A 1 287 ? 6.495 0.502 19.093 1.00 76.12 287 ALA A O 1
ATOM 2301 N N . ASN A 1 288 ? 7.417 2.058 17.778 1.00 72.94 288 ASN A N 1
ATOM 2302 C CA . ASN A 1 288 ? 8.183 1.111 16.948 1.00 72.94 288 ASN A CA 1
ATOM 2303 C C . ASN A 1 288 ? 9.148 0.226 17.756 1.00 72.94 288 ASN A C 1
ATOM 2305 O O . ASN A 1 288 ? 9.360 -0.935 17.420 1.00 72.94 288 ASN A O 1
ATOM 2309 N N . ARG A 1 289 ? 9.743 0.748 18.838 1.00 70.00 289 ARG A N 1
ATOM 2310 C CA . ARG A 1 289 ? 10.600 -0.059 19.732 1.00 70.00 289 ARG A CA 1
ATOM 2311 C C . ARG A 1 289 ? 9.808 -1.103 20.511 1.00 70.00 289 ARG A C 1
ATOM 2313 O O . ARG A 1 289 ? 10.359 -2.126 20.908 1.00 70.00 289 ARG A O 1
ATOM 2320 N N . THR A 1 290 ? 8.537 -0.817 20.757 1.00 61.25 290 THR A N 1
ATOM 2321 C CA . THR A 1 290 ? 7.642 -1.671 21.536 1.00 61.25 290 THR A CA 1
ATOM 2322 C C . THR A 1 290 ? 6.923 -2.677 20.640 1.00 61.25 290 THR A C 1
ATOM 2324 O O . THR A 1 290 ? 6.681 -3.803 21.068 1.00 61.25 290 THR A O 1
ATOM 2327 N N . CYS A 1 291 ? 6.636 -2.303 19.396 1.00 59.59 291 CYS A N 1
ATOM 2328 C CA . CYS A 1 291 ? 5.721 -2.987 18.488 1.00 59.59 291 CYS A CA 1
ATOM 2329 C C . CYS A 1 291 ? 6.389 -3.175 17.112 1.00 59.59 291 CYS A C 1
ATOM 2331 O O . CYS A 1 291 ? 5.976 -2.584 16.122 1.00 59.59 291 CYS A O 1
ATOM 2333 N N . ALA A 1 292 ? 7.483 -3.944 17.065 1.00 53.75 292 ALA A N 1
ATOM 2334 C CA . ALA A 1 292 ? 8.365 -4.030 15.892 1.00 53.75 292 ALA A CA 1
ATOM 2335 C C . ALA A 1 292 ? 7.723 -4.669 14.642 1.00 53.75 292 ALA A C 1
ATOM 2337 O O . ALA A 1 292 ? 8.198 -4.434 13.532 1.00 53.75 292 ALA A O 1
ATOM 2338 N N . ASP A 1 293 ? 6.662 -5.461 14.822 1.00 59.34 293 ASP A N 1
ATOM 2339 C CA . ASP A 1 293 ? 5.923 -6.116 13.735 1.00 59.34 293 ASP A CA 1
ATOM 2340 C C . ASP A 1 293 ? 4.714 -5.296 13.244 1.00 59.34 293 ASP A C 1
ATOM 2342 O O . ASP A 1 293 ? 4.102 -5.643 12.229 1.00 59.34 293 ASP A O 1
ATOM 2346 N N .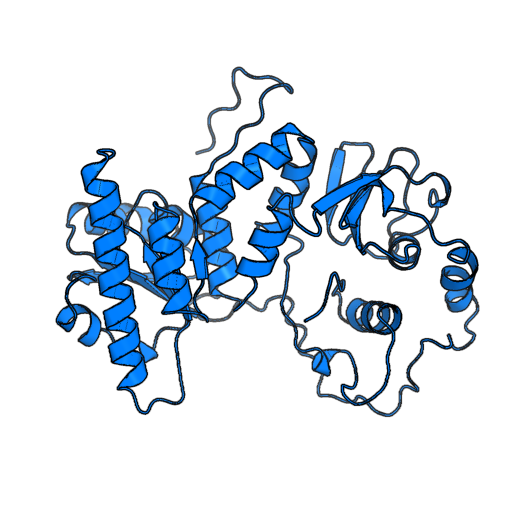 ASP A 1 294 ? 4.384 -4.209 13.946 1.00 71.44 294 ASP A N 1
ATOM 2347 C CA . ASP 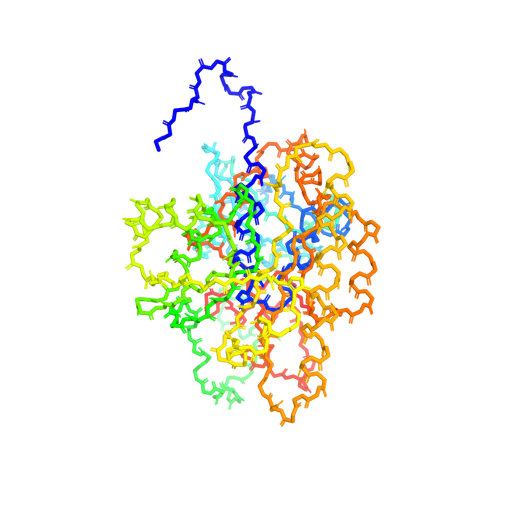A 1 294 ? 3.243 -3.344 13.659 1.00 71.44 294 ASP A CA 1
ATOM 2348 C C . ASP A 1 294 ? 3.659 -2.162 12.783 1.00 71.44 294 ASP A C 1
ATOM 2350 O O . ASP A 1 294 ? 4.808 -1.712 12.792 1.00 71.44 294 ASP A O 1
ATOM 2354 N N . PHE A 1 295 ? 2.718 -1.637 11.999 1.00 75.19 295 PHE A N 1
ATOM 2355 C CA . PHE A 1 295 ? 3.004 -0.493 11.142 1.00 75.19 295 PHE A CA 1
ATOM 2356 C C . PHE A 1 295 ? 2.519 0.812 11.759 1.00 75.19 295 PHE A C 1
ATOM 2358 O O . PHE A 1 295 ? 1.335 0.998 12.028 1.00 75.19 295 PHE A O 1
ATOM 2365 N N . ILE A 1 296 ? 3.450 1.753 11.900 1.00 79.81 296 ILE A N 1
ATOM 2366 C CA . ILE A 1 296 ? 3.166 3.098 12.380 1.00 79.81 296 ILE A CA 1
ATOM 2367 C C . ILE A 1 296 ? 3.256 4.090 11.231 1.00 79.81 296 ILE A C 1
ATOM 2369 O O . ILE A 1 296 ? 4.326 4.338 10.667 1.00 79.81 296 ILE A O 1
ATOM 2373 N N . VAL A 1 297 ? 2.113 4.677 10.901 1.00 80.44 297 VAL A N 1
ATOM 2374 C CA . VAL A 1 297 ? 1.996 5.739 9.909 1.00 80.44 297 VAL A CA 1
ATOM 2375 C C . VAL A 1 297 ? 2.496 7.030 10.538 1.00 80.44 297 VAL A C 1
ATOM 2377 O O . VAL A 1 297 ? 1.866 7.587 11.434 1.00 80.44 297 VAL A O 1
ATOM 2380 N N . SER A 1 298 ? 3.640 7.504 10.051 1.00 79.38 298 SER A N 1
ATOM 2381 C CA . SER A 1 298 ? 4.245 8.759 10.492 1.00 79.38 298 SER A CA 1
ATOM 2382 C C . SER A 1 298 ? 3.734 9.943 9.662 1.00 79.38 298 SER A C 1
ATOM 2384 O O . SER A 1 298 ? 3.611 9.810 8.438 1.00 79.38 298 SER A O 1
ATOM 2386 N N . PRO A 1 299 ? 3.570 11.140 10.262 1.00 75.06 299 PRO A N 1
ATOM 2387 C CA . PRO A 1 299 ? 3.277 12.376 9.522 1.00 75.06 299 PRO A CA 1
ATOM 2388 C C . PRO A 1 299 ? 4.312 12.675 8.424 1.00 75.06 299 PRO A C 1
ATOM 2390 O O . PRO A 1 299 ? 3.990 13.291 7.407 1.00 75.06 299 PRO A O 1
ATOM 2393 N N . ASN A 1 300 ? 5.554 12.199 8.581 1.00 82.94 300 ASN A N 1
ATOM 2394 C CA . ASN A 1 300 ? 6.630 12.447 7.624 1.00 82.94 300 ASN A CA 1
ATOM 2395 C C . ASN A 1 300 ? 6.392 11.802 6.256 1.00 82.94 300 ASN A C 1
ATOM 2397 O O . ASN A 1 300 ? 7.026 12.227 5.293 1.00 82.94 300 ASN A O 1
ATOM 2401 N N . LEU A 1 301 ? 5.505 10.807 6.140 1.00 85.19 301 LEU A N 1
ATOM 2402 C CA . LEU A 1 301 ? 5.188 10.180 4.853 1.00 85.19 301 LEU A CA 1
ATOM 2403 C C . LEU A 1 301 ? 4.641 11.197 3.847 1.00 85.19 301 LEU A C 1
ATOM 2405 O O . LEU A 1 301 ? 5.014 11.163 2.677 1.00 85.19 301 LEU A O 1
ATOM 2409 N N . ILE A 1 302 ? 3.819 12.143 4.307 1.00 86.75 302 ILE A N 1
ATOM 2410 C CA . ILE A 1 302 ? 3.254 13.183 3.443 1.00 86.75 302 ILE A CA 1
ATOM 2411 C C . ILE A 1 302 ? 4.308 14.208 3.045 1.00 86.75 302 ILE A C 1
ATOM 2413 O O . ILE A 1 302 ? 4.392 14.560 1.872 1.00 86.75 302 ILE A O 1
ATOM 2417 N N . SER A 1 303 ? 5.143 14.653 3.985 1.00 88.12 303 SER A N 1
ATOM 2418 C CA . SER A 1 303 ? 6.240 15.577 3.677 1.00 88.12 303 SER A CA 1
ATOM 2419 C C . SER A 1 303 ? 7.194 14.975 2.645 1.00 88.12 303 SER A C 1
ATOM 2421 O O . SER A 1 303 ? 7.525 15.623 1.659 1.00 88.12 303 SER A O 1
ATOM 2423 N N . LYS A 1 304 ? 7.561 13.701 2.832 1.00 88.75 304 LYS A N 1
ATOM 2424 C CA . LYS A 1 304 ? 8.380 12.925 1.896 1.00 88.75 304 LYS A CA 1
ATOM 2425 C C . LYS A 1 304 ? 7.741 12.838 0.504 1.00 88.75 304 LYS A C 1
ATOM 2427 O O . LYS A 1 304 ? 8.384 13.173 -0.487 1.00 88.75 304 LYS A O 1
ATOM 2432 N N . TYR A 1 305 ? 6.455 12.493 0.447 1.00 88.88 305 TYR A N 1
ATOM 2433 C CA . TYR A 1 305 ? 5.691 12.452 -0.798 1.00 88.88 305 TYR A CA 1
ATOM 2434 C C . TYR A 1 305 ? 5.676 13.804 -1.524 1.00 88.88 305 TYR A C 1
ATOM 2436 O O . TYR A 1 305 ? 6.001 13.873 -2.705 1.00 88.88 305 TYR A O 1
ATOM 2444 N N . ILE A 1 306 ? 5.339 14.894 -0.826 1.00 89.94 306 ILE A N 1
ATOM 2445 C CA . ILE A 1 306 ? 5.279 16.243 -1.412 1.00 89.94 306 ILE A CA 1
ATOM 2446 C C . ILE A 1 306 ? 6.647 16.667 -1.943 1.00 89.94 306 ILE A C 1
ATOM 2448 O O . ILE A 1 306 ? 6.731 17.216 -3.041 1.00 89.94 306 ILE A O 1
ATOM 2452 N N . SER A 1 307 ? 7.716 16.385 -1.200 1.00 90.12 307 SER A N 1
ATOM 2453 C CA . SER A 1 307 ? 9.072 16.663 -1.654 1.00 90.12 307 SER A CA 1
ATOM 2454 C C . SER A 1 307 ? 9.392 15.909 -2.954 1.00 90.12 307 SER A C 1
ATOM 2456 O O . SER A 1 307 ? 9.872 16.539 -3.894 1.00 90.12 307 SER A O 1
ATOM 2458 N N . GLN A 1 308 ? 9.042 14.622 -3.095 1.00 89.62 308 GLN A N 1
ATOM 2459 C CA . GLN A 1 308 ? 9.237 13.896 -4.368 1.00 89.62 308 GLN A CA 1
ATOM 2460 C C . GLN A 1 308 ? 8.448 14.527 -5.521 1.00 89.62 308 GLN A C 1
ATOM 2462 O O . GLN A 1 308 ? 8.952 14.677 -6.634 1.00 89.62 308 GLN A O 1
ATOM 2467 N N . LEU A 1 309 ? 7.212 14.953 -5.256 1.00 90.44 309 LEU A N 1
ATOM 2468 C CA . LEU A 1 309 ? 6.387 15.617 -6.261 1.00 90.44 309 LEU A CA 1
ATOM 2469 C C . LEU A 1 309 ? 6.938 16.978 -6.699 1.00 90.44 309 LEU A C 1
ATOM 2471 O O . LEU A 1 309 ? 6.677 17.387 -7.832 1.00 90.44 309 LEU A O 1
ATOM 2475 N N . SER A 1 310 ? 7.682 17.663 -5.826 1.00 89.62 310 SER A N 1
ATOM 2476 C CA . SER A 1 310 ? 8.348 18.923 -6.164 1.00 89.62 310 SER A CA 1
ATOM 2477 C C . SER A 1 310 ? 9.526 18.736 -7.124 1.00 89.62 310 SER A C 1
ATOM 2479 O O . SER A 1 310 ? 9.744 19.600 -7.968 1.00 89.62 310 SER A O 1
ATOM 2481 N N . GLU A 1 311 ? 10.208 17.588 -7.063 1.00 88.19 311 GLU A N 1
ATOM 2482 C CA . GLU A 1 311 ? 11.279 17.219 -7.998 1.00 88.19 311 GLU A CA 1
ATOM 2483 C C . GLU A 1 311 ? 10.711 16.763 -9.347 1.00 88.19 311 GLU A C 1
ATOM 2485 O O . GLU A 1 311 ? 11.139 17.207 -10.414 1.00 88.19 311 GLU A O 1
ATOM 2490 N N . ASN A 1 312 ? 9.696 15.892 -9.326 1.00 90.75 312 ASN A N 1
ATOM 2491 C CA . ASN A 1 312 ? 9.063 15.417 -10.549 1.00 90.75 312 ASN A CA 1
ATOM 2492 C C . ASN A 1 312 ? 7.571 15.135 -10.355 1.00 90.75 312 ASN A C 1
ATOM 2494 O O . ASN A 1 312 ? 7.162 14.081 -9.864 1.00 90.75 312 ASN A O 1
ATOM 2498 N N . LYS A 1 313 ? 6.727 16.035 -10.874 1.00 91.50 313 LYS A N 1
ATOM 2499 C CA . LYS A 1 313 ? 5.262 15.908 -10.805 1.00 91.50 313 LYS A CA 1
ATOM 2500 C C . LYS A 1 313 ? 4.708 14.619 -11.426 1.00 91.50 313 LYS A C 1
ATOM 2502 O O . LYS A 1 313 ? 3.611 14.196 -11.063 1.00 91.50 313 LYS A O 1
ATOM 2507 N N . ASN A 1 314 ? 5.436 13.971 -12.345 1.00 93.25 314 ASN A N 1
ATOM 2508 C CA . ASN A 1 314 ? 4.996 12.709 -12.950 1.00 93.25 314 ASN A CA 1
ATOM 2509 C C . ASN A 1 314 ? 5.047 11.531 -11.970 1.00 93.25 314 ASN A C 1
ATOM 2511 O O . ASN A 1 314 ? 4.313 10.565 -12.170 1.00 93.25 314 ASN A O 1
ATOM 2515 N N . ILE A 1 315 ? 5.819 11.627 -10.881 1.00 93.25 315 ILE A N 1
ATOM 2516 C CA . ILE A 1 315 ? 5.833 10.627 -9.805 1.00 93.25 315 ILE A CA 1
ATOM 2517 C C . ILE A 1 315 ? 4.423 10.432 -9.227 1.00 93.25 315 IL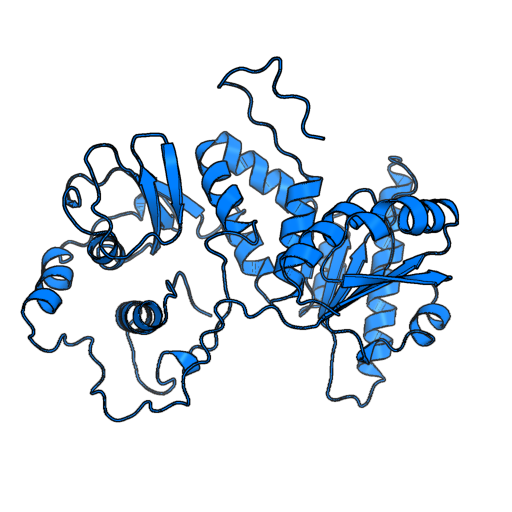E A C 1
ATOM 2519 O O . ILE A 1 315 ? 4.027 9.303 -8.934 1.00 93.25 315 ILE A O 1
ATOM 2523 N N . LYS A 1 316 ? 3.604 11.495 -9.169 1.00 92.94 316 LYS A N 1
ATOM 2524 C CA . LYS A 1 316 ? 2.203 11.392 -8.735 1.00 92.94 316 LYS A CA 1
ATOM 2525 C C . LYS A 1 316 ? 1.442 10.335 -9.530 1.00 92.94 316 LYS A C 1
ATOM 2527 O O . LYS A 1 316 ? 0.713 9.551 -8.939 1.00 92.94 316 LYS A O 1
ATOM 2532 N N . LYS A 1 317 ? 1.637 10.285 -10.850 1.00 93.12 317 LYS A N 1
ATOM 2533 C CA . LYS A 1 317 ? 0.942 9.342 -11.737 1.00 93.12 317 LYS A CA 1
ATOM 2534 C C . LYS A 1 317 ? 1.333 7.890 -11.456 1.00 93.12 317 LYS A C 1
ATOM 2536 O O . LYS A 1 317 ? 0.525 6.999 -11.682 1.00 93.12 317 LYS A O 1
ATOM 2541 N N . VAL A 1 318 ? 2.551 7.648 -10.964 1.00 94.56 318 VAL A N 1
ATOM 2542 C CA . VAL A 1 318 ? 2.998 6.313 -10.539 1.00 94.56 318 VAL A CA 1
ATOM 2543 C C . VAL A 1 318 ? 2.293 5.913 -9.249 1.00 94.56 318 VAL A C 1
ATOM 2545 O O . VAL A 1 318 ? 1.686 4.847 -9.192 1.00 94.56 318 VAL A O 1
ATOM 2548 N N . TYR A 1 319 ? 2.295 6.786 -8.241 1.00 92.12 319 TYR A N 1
ATOM 2549 C CA . TYR A 1 319 ? 1.596 6.516 -6.984 1.00 92.12 319 TYR A CA 1
ATOM 2550 C C . TYR A 1 319 ? 0.077 6.450 -7.138 1.00 92.12 319 TYR A C 1
ATOM 2552 O O . TYR A 1 319 ? -0.558 5.677 -6.434 1.00 92.12 319 TYR A O 1
ATOM 2560 N N . ASP A 1 320 ? -0.507 7.195 -8.076 1.00 90.38 320 ASP A N 1
ATOM 2561 C CA . ASP A 1 320 ? -1.932 7.098 -8.397 1.00 90.38 320 ASP A CA 1
ATOM 2562 C C . ASP A 1 320 ? -2.313 5.699 -8.910 1.00 90.38 320 ASP A C 1
ATOM 2564 O O . ASP A 1 320 ? -3.469 5.330 -8.755 1.00 90.38 320 ASP A O 1
ATOM 2568 N N . VAL A 1 321 ? -1.372 4.938 -9.490 1.00 91.69 321 VAL A N 1
ATOM 2569 C CA . VAL A 1 321 ? -1.570 3.529 -9.880 1.00 91.69 321 VAL A CA 1
ATOM 2570 C C . VAL A 1 321 ? -1.240 2.584 -8.723 1.00 91.69 321 VAL A C 1
ATOM 2572 O O . VAL A 1 321 ? -2.010 1.675 -8.442 1.00 91.69 321 VAL A O 1
ATOM 2575 N N . LEU A 1 322 ? -0.106 2.788 -8.041 1.00 91.12 322 LEU A N 1
ATOM 2576 C CA . LEU A 1 322 ? 0.349 1.888 -6.970 1.00 91.12 322 LEU A CA 1
ATOM 2577 C C . LEU A 1 322 ? -0.538 1.941 -5.716 1.00 91.12 322 LEU A C 1
ATOM 2579 O O . LEU A 1 322 ? -0.648 0.950 -4.999 1.00 91.12 322 LEU A O 1
ATOM 2583 N N . LEU A 1 323 ? -1.155 3.092 -5.431 1.00 88.38 323 LEU A N 1
ATOM 2584 C CA . LEU A 1 323 ? -1.991 3.320 -4.249 1.00 88.38 323 LEU A CA 1
ATOM 2585 C C . LEU A 1 323 ? -3.492 3.116 -4.515 1.00 88.38 323 LEU A C 1
ATOM 2587 O O . LEU A 1 323 ? -4.309 3.577 -3.723 1.00 88.38 323 LEU A O 1
ATOM 2591 N N . THR A 1 324 ? -3.874 2.475 -5.620 1.00 84.69 324 THR A N 1
ATOM 2592 C CA . THR A 1 324 ? -5.275 2.144 -5.927 1.00 84.69 324 THR A CA 1
ATOM 2593 C C . THR A 1 324 ? -5.476 0.641 -6.038 1.00 84.69 324 THR A C 1
ATOM 2595 O O . THR A 1 324 ? -4.558 -0.082 -6.409 1.00 84.69 324 THR A O 1
ATOM 2598 N N . ALA A 1 325 ? -6.688 0.163 -5.745 1.00 78.25 325 ALA A N 1
ATOM 2599 C CA . ALA A 1 325 ? -7.058 -1.246 -5.933 1.00 78.25 325 ALA A CA 1
ATOM 2600 C C . ALA A 1 325 ? -7.133 -1.667 -7.412 1.00 78.25 325 ALA A C 1
ATOM 2602 O O . ALA A 1 325 ? -7.080 -2.850 -7.745 1.00 78.25 325 ALA A O 1
ATOM 2603 N N . ASP A 1 326 ? -7.268 -0.693 -8.314 1.00 76.81 326 ASP A N 1
ATOM 2604 C CA . ASP A 1 326 ? -7.236 -0.926 -9.749 1.00 76.81 326 ASP A CA 1
ATOM 2605 C C . ASP A 1 326 ? -5.802 -0.806 -10.277 1.00 76.81 326 ASP A C 1
ATOM 2607 O O . ASP A 1 326 ? -5.129 0.202 -10.066 1.00 76.81 326 ASP A O 1
ATOM 2611 N N . GLY A 1 327 ? -5.356 -1.803 -11.043 1.00 82.19 327 GLY A N 1
ATOM 2612 C CA . GLY A 1 327 ? -4.062 -1.774 -11.723 1.00 82.19 327 GLY A CA 1
ATOM 2613 C C . GLY A 1 327 ? -3.009 -2.660 -11.064 1.00 82.19 327 GLY A C 1
ATOM 2614 O O . GLY A 1 327 ? -3.257 -3.839 -10.814 1.00 82.19 327 GLY A O 1
ATOM 2615 N N . SER A 1 328 ? -1.800 -2.121 -10.899 1.00 88.25 328 SER A N 1
ATOM 2616 C CA . SER A 1 328 ? -0.654 -2.848 -10.348 1.00 88.25 328 SER A CA 1
ATOM 2617 C C . SER A 1 328 ? -0.426 -2.466 -8.895 1.00 88.25 328 SER A C 1
ATOM 2619 O O . SER A 1 328 ? -0.233 -1.295 -8.588 1.00 88.25 328 SER A O 1
ATOM 2621 N N . GLU A 1 329 ? -0.356 -3.475 -8.036 1.00 88.25 329 GLU A N 1
ATOM 2622 C CA . GLU A 1 329 ? -0.065 -3.338 -6.611 1.00 88.25 329 GLU A CA 1
ATOM 2623 C C . GLU A 1 329 ? 1.279 -3.991 -6.267 1.00 88.25 329 GLU A C 1
ATOM 2625 O O . GLU A 1 329 ? 1.795 -4.839 -7.003 1.00 88.25 329 GLU A O 1
ATOM 2630 N N . ILE A 1 330 ? 1.833 -3.618 -5.114 1.00 89.62 330 ILE A N 1
ATOM 2631 C CA . ILE A 1 330 ? 3.046 -4.228 -4.571 1.00 89.62 330 ILE A CA 1
ATOM 2632 C C . ILE A 1 330 ? 2.653 -5.356 -3.618 1.00 89.62 330 ILE A C 1
ATOM 2634 O O . ILE A 1 330 ? 1.810 -5.177 -2.737 1.00 89.62 330 ILE A O 1
ATOM 2638 N N . TYR A 1 331 ? 3.306 -6.511 -3.776 1.00 88.19 331 TYR A N 1
ATOM 2639 C CA . TYR A 1 331 ? 3.084 -7.674 -2.926 1.00 88.19 331 TYR A CA 1
ATOM 2640 C C . TYR A 1 331 ? 4.368 -8.222 -2.319 1.00 88.19 331 TYR A C 1
ATOM 2642 O O . TYR A 1 331 ? 5.365 -8.416 -3.016 1.00 88.19 331 TYR A O 1
ATOM 2650 N N . LEU A 1 332 ? 4.303 -8.574 -1.035 1.00 86.69 332 LEU A N 1
ATOM 2651 C CA . LEU A 1 332 ? 5.295 -9.435 -0.398 1.00 86.69 332 LEU A CA 1
ATOM 2652 C C . LEU A 1 332 ? 4.924 -10.898 -0.634 1.00 86.69 332 LEU A C 1
ATOM 2654 O O . LEU A 1 332 ? 3.902 -11.388 -0.153 1.00 86.69 332 LEU A O 1
ATOM 2658 N N . CYS A 1 333 ? 5.770 -11.599 -1.382 1.00 87.69 333 CYS A N 1
ATOM 2659 C CA . CYS A 1 333 ? 5.565 -12.997 -1.737 1.00 87.69 333 CYS A CA 1
ATOM 2660 C C . CYS A 1 333 ? 6.670 -13.869 -1.143 1.00 87.69 333 CYS A C 1
ATOM 2662 O O . CYS A 1 333 ? 7.829 -13.459 -1.069 1.00 87.69 333 CYS A O 1
ATOM 2664 N N . LEU A 1 334 ? 6.325 -15.098 -0.756 1.00 87.88 334 LEU A N 1
ATOM 2665 C CA . LEU A 1 334 ? 7.326 -16.074 -0.335 1.00 87.88 334 LEU A CA 1
ATOM 2666 C C . LEU A 1 334 ? 8.165 -16.481 -1.549 1.00 87.88 334 LEU A C 1
ATOM 2668 O O . LEU A 1 334 ? 7.614 -16.916 -2.558 1.00 87.88 334 LEU A O 1
ATOM 2672 N N . ALA A 1 335 ? 9.493 -16.393 -1.439 1.00 87.94 335 ALA A N 1
ATOM 2673 C CA . ALA A 1 335 ? 10.397 -16.762 -2.531 1.00 87.94 335 ALA A CA 1
ATOM 2674 C C . ALA A 1 335 ? 10.183 -18.215 -3.001 1.00 87.94 335 ALA A C 1
ATOM 2676 O O . ALA A 1 335 ? 10.237 -18.486 -4.199 1.00 87.94 335 ALA A O 1
ATOM 2677 N N . SER A 1 336 ? 9.818 -19.118 -2.081 1.00 87.19 336 SER A N 1
ATOM 2678 C CA . SER A 1 336 ? 9.480 -20.517 -2.377 1.00 87.19 336 SER A CA 1
ATOM 2679 C C . SER A 1 336 ? 8.302 -20.694 -3.341 1.00 87.19 336 SER A C 1
ATOM 2681 O O . SER A 1 336 ? 8.148 -21.773 -3.901 1.00 87.19 336 SER A O 1
ATOM 2683 N N . MET A 1 337 ? 7.480 -19.664 -3.571 1.00 84.38 337 MET A N 1
ATOM 2684 C CA . MET A 1 337 ? 6.422 -19.703 -4.589 1.00 84.38 337 MET A CA 1
ATOM 2685 C C . MET A 1 337 ? 6.969 -19.677 -6.019 1.00 84.38 337 MET A C 1
ATOM 2687 O O . MET A 1 337 ? 6.285 -20.127 -6.934 1.00 84.38 337 MET A O 1
ATOM 2691 N N . PHE A 1 338 ? 8.170 -19.131 -6.214 1.00 83.69 338 PHE A N 1
ATOM 2692 C CA . PHE A 1 338 ? 8.741 -18.887 -7.538 1.00 83.69 338 PHE A CA 1
ATOM 2693 C C . PHE A 1 338 ? 10.027 -19.668 -7.774 1.00 83.69 338 PHE A C 1
ATOM 2695 O O . PHE A 1 338 ? 10.282 -20.098 -8.895 1.00 83.69 338 PHE A O 1
ATOM 2702 N N . VAL A 1 339 ? 10.844 -19.845 -6.733 1.00 84.00 339 VAL A N 1
ATOM 2703 C CA . VAL A 1 339 ? 12.200 -20.381 -6.856 1.00 84.00 339 VAL A CA 1
ATOM 2704 C C . VAL A 1 339 ? 12.562 -21.317 -5.692 1.00 84.00 339 VAL A C 1
ATOM 2706 O O . VAL A 1 339 ? 12.084 -21.133 -4.572 1.00 84.00 339 VAL A O 1
ATOM 2709 N N . PRO A 1 340 ? 13.424 -22.325 -5.921 1.00 82.88 340 PRO A N 1
ATOM 2710 C CA . PRO A 1 340 ? 13.997 -23.147 -4.854 1.00 82.88 340 PRO A CA 1
ATOM 2711 C C . PRO A 1 340 ? 14.924 -22.331 -3.933 1.00 82.88 340 PRO A C 1
ATOM 2713 O O . PRO A 1 340 ? 15.757 -21.561 -4.405 1.00 82.88 340 PRO A O 1
ATOM 2716 N N . LEU A 1 341 ? 14.798 -22.524 -2.612 1.00 82.88 341 LEU A N 1
ATOM 2717 C CA . LEU A 1 341 ? 15.502 -21.722 -1.595 1.00 82.88 341 LEU A CA 1
ATOM 2718 C C . LEU A 1 341 ? 16.955 -22.156 -1.337 1.00 82.88 341 LEU A C 1
ATOM 2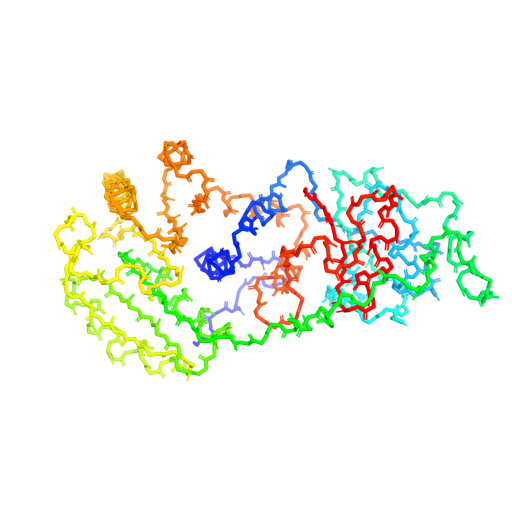720 O O . LEU A 1 341 ? 17.772 -21.347 -0.916 1.00 82.88 341 LEU A O 1
ATOM 2724 N N . GLU A 1 342 ? 17.287 -23.423 -1.580 1.00 84.12 342 GLU A N 1
ATOM 2725 C CA . GLU A 1 342 ? 18.593 -24.007 -1.220 1.00 84.12 342 GLU A CA 1
ATOM 2726 C C . GLU A 1 342 ? 19.559 -24.107 -2.407 1.00 84.12 342 GLU A C 1
ATOM 2728 O O . GLU A 1 342 ? 20.563 -24.817 -2.364 1.00 84.12 342 GLU A O 1
ATOM 2733 N N . THR A 1 343 ? 19.264 -23.395 -3.493 1.00 83.75 343 THR A N 1
ATOM 2734 C CA . THR A 1 343 ? 20.110 -23.365 -4.686 1.00 83.75 343 THR A CA 1
ATOM 2735 C C . THR A 1 343 ? 20.562 -21.940 -4.977 1.00 83.75 343 THR A C 1
ATOM 2737 O O . THR A 1 343 ? 19.725 -21.038 -4.938 1.00 83.75 343 THR A O 1
ATOM 2740 N N . PRO A 1 344 ? 21.844 -21.714 -5.317 1.00 85.31 344 PRO A N 1
ATOM 2741 C CA . PRO A 1 344 ? 22.300 -20.417 -5.796 1.00 85.31 344 PRO A CA 1
ATOM 2742 C C . PRO A 1 344 ? 21.566 -20.030 -7.078 1.00 85.31 344 PRO A C 1
ATOM 2744 O O . PRO A 1 344 ? 21.591 -20.770 -8.063 1.00 85.31 344 PRO A O 1
ATOM 2747 N N . ILE A 1 345 ? 20.911 -18.873 -7.050 1.00 86.38 345 ILE A N 1
ATOM 2748 C CA . ILE A 1 345 ? 20.098 -18.351 -8.148 1.00 86.38 345 ILE A CA 1
ATOM 2749 C C . ILE A 1 345 ? 20.410 -16.869 -8.333 1.00 86.38 345 ILE A C 1
ATOM 2751 O O . ILE A 1 345 ? 20.728 -16.164 -7.376 1.00 86.38 345 ILE A O 1
ATOM 2755 N N . SER A 1 346 ? 20.337 -16.389 -9.568 1.00 86.94 346 SER A N 1
ATOM 2756 C CA . SER A 1 346 ? 20.495 -14.966 -9.870 1.00 86.94 346 SER A CA 1
ATOM 2757 C C . SER A 1 346 ? 19.159 -14.227 -9.790 1.00 86.94 346 SER A C 1
ATOM 2759 O O . SER A 1 346 ? 18.094 -14.807 -10.005 1.00 86.94 346 SER A O 1
ATOM 2761 N N . TYR A 1 347 ? 19.214 -12.915 -9.562 1.00 88.31 347 TYR A N 1
ATOM 2762 C CA . TYR A 1 347 ? 18.022 -12.064 -9.575 1.00 88.31 347 TYR A CA 1
ATOM 2763 C C . TYR A 1 347 ? 17.269 -12.120 -10.917 1.00 88.31 347 TYR A C 1
ATOM 2765 O O . TYR A 1 347 ? 16.042 -12.129 -10.942 1.00 88.31 347 TYR A O 1
ATOM 2773 N N . TYR A 1 348 ? 17.985 -12.267 -12.036 1.00 87.50 348 TYR A N 1
ATOM 2774 C CA . TYR A 1 348 ? 17.369 -12.445 -13.354 1.00 87.50 348 TYR A CA 1
ATOM 2775 C C . TYR A 1 348 ? 16.539 -13.729 -13.463 1.00 87.50 348 TYR A C 1
ATOM 2777 O O . TYR A 1 348 ? 15.512 -13.736 -14.134 1.00 87.50 348 TYR A O 1
ATOM 2785 N N . GLN A 1 349 ? 16.934 -14.802 -12.774 1.00 85.94 349 GLN A N 1
ATOM 2786 C CA . GLN A 1 349 ? 16.125 -16.023 -12.712 1.00 85.94 349 GLN A CA 1
ATOM 2787 C C . GLN A 1 349 ? 14.851 -15.797 -11.899 1.00 85.94 349 GLN A C 1
ATOM 2789 O O . GLN A 1 349 ? 13.785 -16.246 -12.307 1.00 85.94 349 GLN A O 1
ATOM 2794 N N . ILE A 1 350 ? 14.935 -15.046 -10.796 1.00 89.44 350 ILE A N 1
ATOM 2795 C CA . ILE A 1 350 ? 13.753 -14.643 -10.021 1.00 89.44 350 ILE A CA 1
ATOM 2796 C C . ILE A 1 350 ? 12.801 -13.821 -10.903 1.00 89.44 350 ILE A C 1
ATOM 2798 O O . ILE A 1 350 ? 11.612 -14.130 -10.966 1.00 89.44 350 ILE A O 1
ATOM 2802 N N . LEU A 1 351 ? 13.310 -12.820 -11.633 1.00 90.31 351 LEU A N 1
ATOM 2803 C CA . LEU A 1 351 ? 12.520 -12.041 -12.595 1.00 90.31 351 LEU A CA 1
ATOM 2804 C C . LEU A 1 351 ? 11.812 -12.956 -13.600 1.00 90.31 351 LEU A C 1
ATOM 2806 O O . LEU A 1 351 ? 10.595 -12.902 -13.733 1.00 90.31 351 LEU A O 1
ATOM 2810 N N . GLN A 1 352 ? 12.544 -13.852 -14.257 1.00 86.88 352 GLN A N 1
ATOM 2811 C CA . GLN A 1 352 ? 11.967 -14.752 -15.252 1.00 86.88 352 GLN A CA 1
ATOM 2812 C C . GLN A 1 352 ? 10.877 -15.668 -14.668 1.00 86.88 352 GLN A C 1
ATOM 2814 O O . GLN A 1 352 ? 9.828 -15.840 -15.290 1.00 86.88 352 GLN A O 1
ATOM 2819 N N . GLU A 1 353 ? 11.091 -16.243 -13.481 1.00 86.69 353 GLU A N 1
ATOM 2820 C CA . GLU A 1 353 ? 10.093 -17.106 -12.839 1.00 86.69 353 GLU A CA 1
ATOM 2821 C C . GLU A 1 353 ? 8.859 -16.317 -12.382 1.00 86.69 353 GLU A C 1
ATOM 2823 O O . GLU A 1 353 ? 7.737 -16.739 -12.653 1.00 86.69 353 GLU A O 1
ATOM 2828 N N . THR A 1 354 ? 9.034 -15.147 -11.761 1.00 89.88 354 THR A N 1
ATOM 2829 C CA . THR A 1 354 ? 7.908 -14.294 -11.326 1.00 89.88 354 THR A CA 1
ATOM 2830 C C . THR A 1 354 ? 7.031 -13.839 -12.496 1.00 89.88 354 THR A C 1
ATOM 2832 O O . THR A 1 354 ? 5.799 -13.895 -12.397 1.00 89.88 354 THR A O 1
ATOM 2835 N N . LEU A 1 355 ? 7.633 -13.499 -13.644 1.00 89.88 355 LEU A N 1
ATOM 2836 C CA . LEU A 1 355 ? 6.907 -13.067 -14.842 1.00 89.88 355 LEU A CA 1
ATOM 2837 C C . LEU A 1 355 ? 5.942 -14.135 -15.385 1.00 89.88 355 LEU A C 1
ATOM 2839 O O . LEU A 1 355 ? 4.872 -13.782 -15.889 1.00 89.88 355 LEU A O 1
ATOM 2843 N N . LYS A 1 356 ? 6.251 -15.433 -15.231 1.00 85.75 356 LYS A N 1
ATOM 2844 C CA . LYS A 1 356 ? 5.351 -16.541 -15.626 1.00 85.75 356 LYS A CA 1
ATOM 2845 C C . LYS A 1 356 ? 4.029 -16.528 -14.859 1.00 85.75 356 LYS A C 1
ATOM 2847 O O . LYS A 1 356 ? 3.017 -17.001 -15.371 1.00 85.75 356 LYS A O 1
ATOM 2852 N N . TYR A 1 357 ? 4.037 -15.955 -13.660 1.00 84.25 357 TYR A N 1
ATOM 2853 C CA . TYR A 1 357 ? 2.880 -15.842 -12.778 1.00 84.25 357 TYR A CA 1
ATOM 2854 C C . TYR A 1 357 ? 2.264 -14.442 -12.777 1.00 84.25 357 TYR A C 1
ATOM 2856 O O . TYR A 1 357 ? 1.436 -14.153 -11.920 1.00 84.25 357 TYR A O 1
ATOM 2864 N N . GLN A 1 358 ? 2.632 -13.585 -13.738 1.00 88.50 358 GLN A N 1
ATOM 2865 C CA . GLN A 1 358 ? 2.175 -12.194 -13.806 1.00 88.50 358 GLN A CA 1
ATOM 2866 C C . GLN A 1 358 ? 2.569 -11.380 -12.563 1.00 88.50 358 GLN A C 1
ATOM 2868 O O . GLN A 1 358 ? 1.798 -10.543 -12.099 1.00 88.50 358 GLN A O 1
ATOM 2873 N N . TYR A 1 359 ? 3.782 -11.601 -12.054 1.00 91.69 359 TYR A N 1
ATOM 2874 C CA . TYR A 1 359 ? 4.430 -10.734 -11.073 1.00 91.69 359 TYR A CA 1
ATOM 2875 C C . TYR A 1 359 ? 5.717 -10.165 -11.659 1.00 91.69 359 TYR A C 1
ATOM 2877 O O . TYR A 1 359 ? 6.424 -10.853 -12.388 1.00 91.69 359 TYR A O 1
ATOM 2885 N N . LEU A 1 360 ? 6.036 -8.924 -11.307 1.00 94.88 360 LEU A N 1
ATOM 2886 C CA . LEU A 1 360 ? 7.319 -8.300 -11.602 1.00 94.88 360 LEU A CA 1
ATOM 2887 C C . LEU A 1 360 ? 8.099 -8.183 -10.296 1.00 94.88 360 LEU A C 1
ATOM 2889 O O . LEU A 1 360 ? 7.687 -7.444 -9.402 1.00 94.88 360 LEU A O 1
ATOM 2893 N N . ALA A 1 361 ? 9.202 -8.920 -10.168 1.00 94.12 361 ALA A N 1
ATOM 2894 C CA . ALA A 1 361 ? 10.086 -8.747 -9.023 1.00 94.12 361 ALA A CA 1
ATOM 2895 C C . ALA A 1 361 ? 10.733 -7.353 -9.066 1.00 94.12 361 ALA A C 1
ATOM 2897 O O . ALA A 1 361 ? 11.320 -6.965 -10.075 1.00 94.12 361 ALA A O 1
ATOM 2898 N N . ILE A 1 362 ? 10.625 -6.610 -7.965 1.00 93.31 362 ILE A N 1
ATOM 2899 C CA . ILE A 1 362 ? 11.239 -5.281 -7.808 1.00 93.31 362 ILE A CA 1
ATOM 2900 C C . ILE A 1 362 ? 12.268 -5.227 -6.669 1.00 93.31 362 ILE A C 1
ATOM 2902 O O . ILE A 1 362 ? 12.947 -4.217 -6.519 1.00 93.31 362 ILE A O 1
ATOM 2906 N N . GLY A 1 363 ? 12.390 -6.305 -5.885 1.00 90.94 363 GLY A N 1
ATOM 2907 C CA . GLY A 1 363 ? 13.307 -6.435 -4.752 1.00 90.94 363 GLY A CA 1
ATOM 2908 C C . GLY A 1 363 ? 13.130 -7.768 -4.014 1.00 90.94 363 GLY A C 1
ATOM 2909 O O . GLY A 1 363 ? 12.289 -8.587 -4.391 1.00 90.94 363 GLY A O 1
ATOM 2910 N N . TYR A 1 364 ? 13.926 -7.993 -2.965 1.00 89.75 364 TYR A N 1
ATOM 2911 C CA . TYR A 1 364 ? 13.867 -9.172 -2.089 1.00 89.75 364 TYR A CA 1
ATOM 2912 C C . TYR A 1 364 ? 14.341 -8.826 -0.666 1.00 89.75 364 TYR A C 1
ATOM 2914 O O . TYR A 1 364 ? 14.983 -7.794 -0.464 1.00 89.75 364 TYR A O 1
ATOM 2922 N N . ARG A 1 365 ? 14.027 -9.684 0.313 1.00 82.75 365 ARG A N 1
ATOM 2923 C CA . ARG A 1 365 ? 14.484 -9.578 1.707 1.00 82.75 365 ARG A CA 1
ATOM 2924 C C . ARG A 1 365 ? 14.855 -10.942 2.263 1.00 82.75 365 ARG A C 1
ATOM 2926 O O . ARG A 1 365 ? 14.077 -11.888 2.006 1.00 82.75 365 ARG A O 1
#

InterPro domains:
  IPR010420 CASTOR/POLLUX/SYM8 ion channel, conserved domain [PF06241] (19-112)
  IPR036291 NAD(P)-binding domain superfamily [SSF51735] (156-307)
  IPR044849 Ion channel CASTOR/POLLUX/SYM8-like [PTHR31563] (4-365)

Solvent-accessible surface area (backbone atoms only — not comparable to full-atom values): 21111 Å² total; per-residue (Å²): 134,98,78,84,93,83,87,50,77,98,79,54,82,90,78,61,59,56,58,54,52,17,32,52,50,45,54,29,64,81,32,86,66,47,49,58,53,54,54,33,51,40,29,99,54,62,44,28,80,47,76,43,73,55,78,91,48,48,78,33,32,47,48,47,55,53,64,24,42,83,64,43,33,59,49,29,38,31,41,68,90,67,52,66,36,61,69,57,63,50,80,42,66,37,48,87,69,31,26,44,27,32,40,26,68,45,79,89,50,71,47,76,40,93,57,24,67,60,59,54,53,38,62,78,66,75,49,85,47,94,67,58,73,77,89,84,80,74,87,62,73,73,60,72,75,67,66,78,66,50,46,73,47,34,36,36,35,34,49,50,38,93,37,50,69,49,24,54,55,47,40,34,68,58,39,18,73,78,12,37,41,34,37,38,43,74,51,65,68,59,52,48,47,39,70,74,46,54,55,78,74,46,85,21,43,46,76,44,83,41,81,36,47,65,76,36,63,71,50,50,68,71,44,70,62,76,73,26,57,30,37,40,39,38,37,47,62,90,61,96,48,75,73,46,52,58,49,22,39,50,43,46,52,52,28,52,53,44,54,46,54,54,54,73,70,43,93,58,94,67,78,54,48,46,34,38,42,40,74,50,66,72,58,47,54,56,47,43,76,73,38,74,85,40,48,70,49,51,59,60,58,54,57,35,41,54,53,50,37,71,78,37,64,66,54,51,55,52,48,64,32,50,61,35,86,62,81,46,69,88,79,94,72,68,63,73,67,61,43,75,85,92,53,97,76,56,71,68,38,51,36,58,43,29,47,78,70,78,39,78,65,78,78,87,134

Sequence (365 aa):
MKITSTNGGDEALFVYANEIIARIIAQSCRQRGLSVILSSLLSFQGDEIYFKHESALVGRTFYDAVFSYDKCSVIGLMLSDGTVKIFPRLNTIINIGDQIIFIAEDDHKIILSSDYLSRINYEYSGSKSPLLFNHNTVLLSNPVTRRATKIIERNLLLGWNKKAPLIARELDTYVARGSELHILTNSNIITQFINEQLVNELTEQKIFVHSGSFTNKFDLEKLNLFSYDYVILLANEESEQQNLIEEADAECLICLLYLKDIIDKSNNERTFSIIAEMYDIRNCQLANRTCADDFIVSPNLISKYISQLSENKNIKKVYDVLLTADGSEIYLCLASMFVPLETPISYYQILQETLKYQYLAIGYR

Mean predicted aligned error: 8.31 Å

Organism: NCBI:txid392033

pLDDT: mean 83.99, std 15.95, range [26.16, 98.44]

Secondary structure (DSSP, 8-state):
------S-GGG-----HHHHHHHHHHHHHHSTTHHHHHHHHTSSSS-EEEEE--GGGTTSBHHHHHTSBSSSEEEEEE-TTS-EEES--TT-B--TT-EEEEEES-GGG--B-TTHHHHHHHHHTTS--TT---TTS---S-----S------EEEEES--TTHHHHHHHHHHHSPTTEEEEEEE--HHHHHHIIIIIHHH-SSEEEEEEES-TT-HHHHHHS-GGG-SEEEEE---S-S-HHHHHHHHHHHHHHHHHHHHHHHH---S---EEEEE-S-HHHHHHHHHH-TTSEEE-THHHHHHHHHHHH-TTHHHHHHHHTSSSS-------GGGTS-TTS---HHHHHHHHHHTT-------

Radius of gyration: 22.87 Å; Cα contacts (8 Å, |Δi|>4): 548; chains: 1; bounding box: 54×59×61 Å

Foldseek 3Di:
DDDDPDDQPPNDDDDPPLLLLLLLLLVCQVAFPVNVVLLCQLFLAFWYKDKADDPVQAQHFLLLVQQFADAKGFFWKQDQVRATAGLPDRRHGHHVNMITMITHNDPVRRDGDPCSVVVVVCVVVVHPDPLDDPPPPDPPPQLPLCPVPAEAFEEEEAADDPNPLSNLLQNLLRHAAAHEYEYEEQDPVVVCCCVPPSQVNHDRYHYHYDYDHLLDLVSVVVDPQLRGQEYEYEQHPPDDDPVSQVVSLVSVLSSLVSLVVVVVPDPDPGDHEYEYEHEDPVSVVVSCVVRVRHHYDYPVSVVSNVVVCVVPVSVVSVCVQASHSPHDHDHDDDLSSFDDDPDDHDVVSSQVRQVVSVDGDRDDD